Protein AF-A0A7X5VMU4-F1 (afdb_monomer)

Solvent-accessible surface area (backbone atoms only — not comparable to full-atom values): 17619 Å² total; per-residue (Å²): 138,90,87,86,75,92,79,72,96,82,68,90,81,72,73,81,74,75,72,68,73,77,66,72,58,73,61,80,60,60,66,49,96,94,44,36,41,92,83,13,52,65,15,24,54,38,73,43,66,73,79,58,59,37,71,80,43,47,15,27,41,93,68,64,14,9,28,81,77,10,57,75,8,10,40,60,33,86,72,77,62,74,95,71,33,28,13,16,19,53,46,63,79,52,57,46,32,47,51,86,40,71,68,18,56,40,98,83,29,32,45,42,78,76,67,54,82,48,62,69,63,80,76,56,61,46,100,89,47,40,30,71,60,18,35,78,34,50,34,73,46,47,96,46,57,85,52,48,81,75,58,39,54,60,26,57,85,80,46,41,17,40,66,18,69,69,24,68,82,41,80,74,28,73,74,41,70,45,72,48,70,64,83,57,38,46,48,32,56,37,60,81,38,61,52,36,41,39,49,17,31,50,50,39,74,75,43,81,44,82,57,90,63,28,36,39,38,38,46,42,81,30,94,48,48,27,38,81,60,53,36,50,49,41,38,36,16,73,46,94,89,34,39,53,85,58,42,43,70,57,82,63,96,57,38,66,58,58,62,49,71,45,73,67,70,64,57,92,94,57,58,73,40,76,43,44,24,30,29,43,88,28,60,78,68,47,11,52,21,44,59,42,56,49,98,83,70,46,72,52,71,62,55,82,78,132

Secondary structure (DSSP, 8-state):
-----PPPTT-S-----------S--SSS---TT--TTT-TTT----PPP---SSSSEE-GGGT--TTT-TTTS-EE-SS-GGG-EEETSSSSSSEE-TTSTTTTSTT-EES-------TTSSS--TT--TTT-HHHH-SPPSS-S-TTSSS-SSSSS--GGGSGGGTT-TTGGGS--SS-SS--S--TTTT-TTB-S-----EEEEEEEETTEEEEEEE--SS-SBSS-EEEEEEESSTT-SSSS-EEE--S-TTSSEEEE---PPTT---EEEEEEE-S-TGGGGB----B-TTSPBPP-PPP-

Nearest PDB structures (foldseek):
  2v5y-assembly1_A  TM=7.426E-01  e=2.446E-02  Homo sapiens
  7zn4-assembly1_e  TM=7.334E-01  e=2.164E-02  Escherichia phage T5
  7zn4-assembly1_g  TM=7.509E-01  e=1.277E-01  Escherichia phage T5
  8oe0-assembly1_D  TM=7.064E-01  e=3.400E-01  Mus musculus
  3bpn-assembly1_C  TM=5.627E-01  e=4.908E-01  Homo sapiens

Radius of gyration: 28.52 Å; Cα contacts (8 Å, |Δi|>4): 646; chains: 1; bounding box: 92×39×75 Å

Sequence (306 aa):
IDLFKPGLPGDPDTVGAIIPAPNICNGNGICEPQESCSNCPTDCNTQGDPTGFCGDGICEEALLEDCLTCPSDCAGRQNGNMGQRYCCGNGGGENPVSCFDARCTSGGFSCGSTGSVFCCGDGTCDPTEDSCICAADCGPAPPMEFACDDGVDDDCDGELDCADRDCCTDGLCVTGVDNDSDGVADCDCDDSNPGVWDSPGEVTMLTLQKGGVTATLDWASPASPGATSLNYEALRSGDPDDFVSASECLGDADPTDLTNIDPEVPALGTLYQYLIRALNDCPGTAGTGTIGSDSGNVQRPAAACP

Mean predicted aligned error: 17.13 Å

Structure (mmCIF, N/CA/C/O backbone):
data_AF-A0A7X5VMU4-F1
#
_entry.id   AF-A0A7X5VMU4-F1
#
loop_
_atom_site.group_PDB
_atom_site.id
_atom_site.type_symbol
_atom_site.label_atom_id
_atom_site.label_alt_id
_atom_site.label_comp_id
_atom_site.label_asym_id
_atom_site.label_entity_id
_atom_site.label_seq_id
_atom_site.pdbx_PDB_ins_code
_atom_site.Cartn_x
_atom_site.Cartn_y
_atom_site.Cartn_z
_atom_site.occupancy
_atom_site.B_iso_or_equiv
_atom_site.auth_seq_id
_atom_site.auth_comp_id
_atom_site.auth_asym_id
_atom_site.auth_atom_id
_atom_site.pdbx_PDB_model_num
ATOM 1 N N . ILE A 1 1 ? -58.926 23.651 -18.188 1.00 42.38 1 ILE A N 1
ATOM 2 C CA . ILE A 1 1 ? -58.364 23.404 -19.531 1.00 42.38 1 ILE A CA 1
ATOM 3 C C . ILE A 1 1 ? -57.792 22.004 -19.437 1.00 42.38 1 ILE A C 1
ATOM 5 O O . ILE A 1 1 ? -56.918 21.766 -18.619 1.00 42.38 1 ILE A O 1
ATOM 9 N N . ASP A 1 2 ? -58.496 21.064 -20.045 1.00 33.03 2 ASP A N 1
ATOM 10 C CA . ASP A 1 2 ? -58.352 19.629 -19.820 1.00 33.03 2 ASP A CA 1
ATOM 11 C C . ASP A 1 2 ? -57.764 19.074 -21.117 1.00 33.03 2 ASP A C 1
ATOM 13 O O . ASP A 1 2 ? -58.431 19.083 -22.152 1.00 33.03 2 ASP A O 1
ATOM 17 N N . LEU A 1 3 ? -56.474 18.754 -21.109 1.00 37.09 3 LEU A N 1
ATOM 18 C CA . LEU A 1 3 ? -55.736 18.279 -22.275 1.00 37.09 3 LEU A CA 1
ATOM 19 C C . LEU A 1 3 ? -55.021 17.011 -21.849 1.00 37.09 3 LEU A C 1
ATOM 21 O O . LEU A 1 3 ? -53.918 17.117 -21.352 1.00 37.09 3 LEU A O 1
ATOM 25 N N . PHE A 1 4 ? -55.693 15.864 -21.953 1.00 39.59 4 PHE A N 1
ATOM 26 C CA . PHE A 1 4 ? -55.148 14.575 -22.403 1.00 39.59 4 PHE A CA 1
ATOM 27 C C . PHE A 1 4 ? -56.295 13.548 -22.410 1.00 39.59 4 PHE A C 1
ATOM 29 O O . PHE A 1 4 ? -56.624 12.930 -21.401 1.00 39.59 4 PHE A O 1
ATOM 36 N N . LYS A 1 5 ? -56.921 13.359 -23.577 1.00 37.31 5 LYS A N 1
ATOM 37 C CA . LYS A 1 5 ? -57.680 12.142 -23.903 1.00 37.31 5 LYS A CA 1
ATOM 38 C C . LYS A 1 5 ? -56.951 11.431 -25.046 1.00 37.31 5 LYS A C 1
ATOM 40 O O . LYS A 1 5 ? -56.731 12.082 -26.064 1.00 37.31 5 LYS A O 1
ATOM 45 N N . PRO A 1 6 ? -56.608 10.136 -24.932 1.00 44.56 6 PRO A N 1
ATOM 46 C CA . PRO A 1 6 ? -56.103 9.366 -26.064 1.00 44.56 6 PRO A CA 1
ATOM 47 C C . PRO A 1 6 ? -57.217 9.131 -27.092 1.00 44.56 6 PRO A C 1
ATOM 49 O O . PRO A 1 6 ? -58.336 8.753 -26.734 1.00 44.56 6 PRO A O 1
ATOM 52 N N . GLY A 1 7 ? -56.900 9.414 -28.356 1.00 43.38 7 GLY A N 1
ATOM 53 C CA . GLY A 1 7 ? -57.811 9.428 -29.496 1.00 43.38 7 GLY A CA 1
ATOM 54 C C . GLY A 1 7 ? -58.240 8.051 -30.008 1.00 43.38 7 GLY A C 1
ATOM 55 O O . GLY A 1 7 ? -57.565 7.038 -29.837 1.00 43.38 7 GLY A O 1
ATOM 56 N N . LEU A 1 8 ? -59.405 8.060 -30.655 1.00 45.12 8 LEU A N 1
ATOM 57 C CA . LEU A 1 8 ? -59.967 6.980 -31.465 1.00 45.12 8 LEU A CA 1
ATOM 58 C C . LEU A 1 8 ? -59.228 6.868 -32.819 1.00 45.12 8 LEU A C 1
ATOM 60 O O . LEU A 1 8 ? -58.576 7.825 -33.235 1.00 45.12 8 LEU A O 1
ATOM 64 N N . PRO A 1 9 ? -59.357 5.741 -33.546 1.00 38.56 9 PRO A N 1
ATOM 65 C CA . PRO A 1 9 ? -58.659 5.523 -34.814 1.00 38.56 9 PRO A CA 1
ATOM 66 C C . PRO A 1 9 ? -59.106 6.528 -35.889 1.00 38.56 9 PRO A C 1
ATOM 68 O O . PRO A 1 9 ? -60.282 6.545 -36.255 1.00 38.56 9 PRO A O 1
ATOM 71 N N . GLY A 1 10 ? -58.170 7.335 -36.408 1.00 51.72 10 GLY A N 1
ATOM 72 C CA . GLY A 1 10 ? -58.410 8.249 -37.536 1.00 51.72 10 GLY A CA 1
ATOM 73 C C . GLY A 1 10 ? -57.774 9.644 -37.456 1.00 51.72 10 GLY A C 1
ATOM 74 O O . GLY A 1 10 ? -58.071 10.464 -38.320 1.00 51.72 10 GLY A O 1
ATOM 75 N N . ASP A 1 11 ? -56.935 9.934 -36.458 1.00 44.84 11 ASP A N 1
ATOM 76 C CA .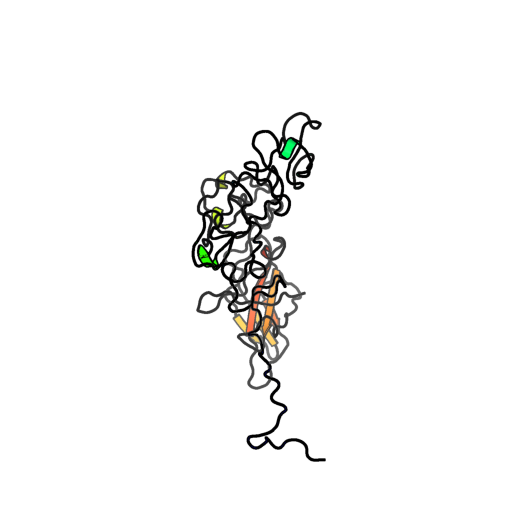 ASP A 1 11 ? -56.248 11.230 -36.335 1.00 44.84 11 ASP A CA 1
ATOM 77 C C . ASP A 1 11 ? -55.009 11.298 -37.265 1.00 44.84 11 ASP A C 1
ATOM 79 O O . ASP A 1 11 ? -54.164 10.401 -37.187 1.00 44.84 11 ASP A O 1
ATOM 83 N N . PRO A 1 12 ? -54.885 12.290 -38.175 1.00 47.91 12 PRO A N 1
ATOM 84 C CA . PRO A 1 12 ? -53.789 12.368 -39.151 1.00 47.91 12 PRO A CA 1
ATOM 85 C C . PRO A 1 12 ? -52.406 12.745 -38.583 1.00 47.91 12 PRO A C 1
ATOM 87 O O . PRO A 1 12 ? -51.451 12.794 -39.356 1.00 47.91 12 PRO A O 1
ATOM 90 N N . ASP A 1 13 ? -52.262 12.948 -37.270 1.00 45.56 13 ASP A N 1
ATOM 91 C CA . ASP A 1 13 ? -50.987 13.289 -36.614 1.00 45.56 13 ASP A CA 1
ATOM 92 C C . ASP A 1 13 ? -50.180 12.067 -36.124 1.00 45.56 13 ASP A C 1
ATOM 94 O O . ASP A 1 13 ? -49.416 12.137 -35.159 1.00 45.56 13 ASP A O 1
ATOM 98 N N . THR A 1 14 ? -50.261 10.924 -36.815 1.00 41.72 14 THR A N 1
ATOM 99 C CA . THR A 1 14 ? -49.218 9.894 -36.683 1.00 41.72 14 THR A CA 1
ATOM 100 C C . THR A 1 14 ? -47.965 10.347 -37.423 1.00 41.72 14 THR A C 1
ATOM 102 O O . THR A 1 14 ? -47.678 9.897 -38.535 1.00 41.72 14 THR A O 1
ATOM 105 N N . VAL A 1 15 ? -47.184 11.226 -36.796 1.00 45.94 15 VAL A N 1
ATOM 106 C CA . VAL A 1 15 ? -45.759 11.306 -37.109 1.00 45.94 15 VAL A CA 1
ATOM 107 C C . VAL A 1 15 ? -45.176 9.981 -36.645 1.00 45.94 15 VAL A C 1
ATOM 109 O O . VAL A 1 15 ? -45.068 9.720 -35.448 1.00 45.94 15 VAL A O 1
ATOM 112 N N . GLY A 1 16 ? -44.862 9.108 -37.602 1.00 44.53 16 GLY A N 1
ATOM 113 C CA . GLY A 1 16 ? -44.038 7.936 -37.361 1.00 44.53 16 GLY A CA 1
ATOM 114 C C . GLY A 1 16 ? -42.670 8.404 -36.889 1.00 44.53 16 GLY A C 1
ATOM 115 O O . GLY A 1 16 ? -41.759 8.575 -37.695 1.00 44.53 16 GLY A O 1
ATOM 116 N N . ALA A 1 17 ? -42.541 8.656 -35.589 1.00 42.34 17 ALA A N 1
ATOM 117 C CA . ALA A 1 17 ? -41.256 8.762 -34.941 1.00 42.34 17 ALA A CA 1
ATOM 118 C C . ALA A 1 17 ? -40.667 7.356 -34.967 1.00 42.34 17 ALA A C 1
ATOM 120 O O . ALA A 1 17 ? -40.949 6.512 -34.117 1.00 42.34 17 ALA A O 1
ATOM 121 N N . ILE A 1 18 ? -39.874 7.098 -36.001 1.00 42.38 18 ILE A N 1
ATOM 122 C CA . ILE A 1 18 ? -38.804 6.121 -35.910 1.00 42.38 18 ILE A CA 1
ATOM 123 C C . ILE A 1 18 ? -37.915 6.694 -34.807 1.00 42.38 18 ILE A C 1
ATOM 125 O O . ILE A 1 18 ? -37.135 7.601 -35.073 1.00 42.38 18 ILE A O 1
ATOM 129 N N . ILE A 1 19 ? -38.123 6.290 -33.550 1.00 44.38 19 ILE A N 1
ATOM 130 C CA . ILE A 1 19 ? -37.082 6.459 -32.539 1.00 44.38 19 ILE A CA 1
ATOM 131 C C . ILE A 1 19 ? -35.980 5.544 -33.066 1.00 44.38 19 ILE A C 1
ATOM 133 O O . ILE A 1 19 ? -36.202 4.328 -33.088 1.00 44.38 19 ILE A O 1
ATOM 137 N N . PRO A 1 20 ? -34.866 6.069 -33.613 1.00 46.25 20 PRO A N 1
ATOM 138 C CA . PRO A 1 20 ? -33.745 5.195 -33.887 1.00 46.25 20 PRO A CA 1
ATOM 139 C C . PRO A 1 20 ? -33.429 4.573 -32.529 1.00 46.25 20 PRO A C 1
ATOM 141 O O . PRO A 1 20 ? -33.391 5.302 -31.533 1.00 46.25 20 PRO A O 1
ATOM 144 N N . ALA A 1 21 ? -33.269 3.248 -32.459 1.00 51.03 21 ALA A N 1
ATOM 145 C CA . ALA A 1 21 ? -32.595 2.678 -31.298 1.00 51.03 21 ALA A CA 1
ATOM 146 C C . ALA A 1 21 ? -31.365 3.565 -31.035 1.00 51.03 21 ALA A C 1
ATOM 148 O O . ALA A 1 21 ? -30.730 3.950 -32.030 1.00 51.03 21 ALA A O 1
ATOM 149 N N . PRO A 1 22 ? -31.122 4.007 -29.782 1.00 62.44 22 PRO A N 1
ATOM 150 C CA . PRO A 1 22 ? -29.998 4.886 -29.496 1.00 62.44 22 PRO A CA 1
ATOM 151 C C . PRO A 1 22 ? -28.790 4.283 -30.197 1.00 62.44 22 PRO A C 1
ATOM 153 O O . PRO A 1 22 ? -28.571 3.075 -30.107 1.00 62.44 22 PRO A O 1
ATOM 156 N N . ASN A 1 23 ? -28.145 5.080 -31.051 1.00 65.06 23 ASN A N 1
ATOM 157 C CA . ASN A 1 23 ? -26.966 4.613 -31.748 1.00 65.06 23 ASN A CA 1
ATOM 158 C C . ASN A 1 23 ? -25.934 4.354 -30.658 1.00 65.06 23 ASN A C 1
ATOM 160 O O . ASN A 1 23 ? -25.349 5.307 -30.159 1.00 65.06 23 ASN A O 1
ATOM 164 N N . ILE A 1 24 ? -25.801 3.086 -30.281 1.00 72.12 24 ILE A N 1
ATOM 165 C CA . ILE A 1 24 ? -24.870 2.608 -29.265 1.00 72.12 24 ILE A CA 1
ATOM 166 C C . ILE A 1 24 ? -23.417 2.774 -29.725 1.00 72.12 24 ILE A C 1
ATOM 168 O O . ILE A 1 24 ? -22.519 2.414 -29.009 1.00 72.12 24 ILE A O 1
ATOM 172 N N . CYS A 1 25 ? -23.149 3.256 -30.942 1.00 79.81 25 CYS A N 1
ATOM 173 C CA . CYS A 1 25 ? -21.803 3.671 -31.322 1.00 79.81 25 CYS A CA 1
ATOM 174 C C . CYS A 1 25 ? -21.840 5.158 -31.712 1.00 79.81 25 CYS A C 1
ATOM 176 O O . CYS A 1 25 ? -21.921 5.514 -32.898 1.00 79.81 25 CYS A O 1
ATOM 178 N N . ASN A 1 26 ? -21.948 6.036 -30.716 1.00 83.88 26 ASN A N 1
ATOM 179 C CA . ASN A 1 26 ? -22.181 7.466 -30.901 1.00 83.88 26 ASN A CA 1
ATOM 180 C C . ASN A 1 26 ? -20.894 8.303 -31.095 1.00 83.88 26 ASN A C 1
ATOM 182 O O . ASN A 1 26 ? -21.001 9.483 -31.447 1.00 83.88 26 ASN A O 1
ATOM 186 N N . GLY A 1 27 ? -19.711 7.705 -30.963 1.00 78.62 27 GLY A N 1
ATOM 187 C CA . GLY A 1 27 ? -18.411 8.357 -31.120 1.00 78.62 27 GLY A CA 1
ATOM 188 C C . GLY A 1 27 ? -18.037 9.320 -29.984 1.00 78.62 27 GLY A C 1
ATOM 189 O O . GLY A 1 27 ? -17.291 10.269 -30.236 1.00 78.62 27 GLY A O 1
ATOM 190 N N . ASN A 1 28 ? -18.598 9.159 -28.783 1.00 76.19 28 ASN A N 1
ATOM 191 C CA . ASN A 1 28 ? -18.297 9.960 -27.596 1.00 76.19 28 ASN A CA 1
ATOM 192 C C . ASN A 1 28 ? -17.056 9.475 -26.824 1.00 76.19 28 ASN A C 1
ATOM 194 O O . ASN A 1 28 ? -16.613 10.204 -25.935 1.00 76.19 28 ASN A O 1
ATOM 198 N N . GLY A 1 29 ? -16.500 8.306 -27.166 1.00 68.44 29 GLY A N 1
ATOM 199 C CA . GLY A 1 29 ? -15.320 7.738 -26.505 1.00 68.44 29 GLY A CA 1
ATOM 200 C C . GLY A 1 29 ? -15.590 7.169 -25.106 1.00 68.44 29 GLY A C 1
ATOM 201 O O . GLY A 1 29 ? -14.676 7.121 -24.288 1.00 68.44 29 GLY A O 1
ATOM 202 N N . ILE A 1 30 ? -16.839 6.813 -24.795 1.00 72.50 30 ILE A N 1
ATOM 203 C CA . ILE A 1 30 ? -17.246 6.156 -23.548 1.00 72.50 30 ILE A CA 1
ATOM 204 C C . ILE A 1 30 ? -17.880 4.820 -23.913 1.00 72.50 30 ILE A C 1
ATOM 206 O O . ILE A 1 30 ? -18.872 4.814 -24.627 1.00 72.50 30 ILE A O 1
ATOM 210 N N . CYS A 1 31 ? -17.378 3.718 -23.354 1.00 71.44 31 CYS A N 1
ATOM 211 C CA . CYS A 1 31 ? -17.956 2.396 -23.587 1.00 71.44 31 CYS A CA 1
ATOM 212 C C . CYS A 1 31 ? -19.199 2.160 -22.705 1.00 71.44 31 CYS A C 1
ATOM 214 O O . CYS A 1 31 ? -19.089 1.903 -21.500 1.00 71.44 31 CYS A O 1
ATOM 216 N N . GLU A 1 32 ? -20.397 2.289 -23.277 1.00 76.81 32 GLU A N 1
ATOM 217 C CA . GLU A 1 32 ? -21.677 2.127 -22.571 1.00 76.81 32 GLU A CA 1
ATOM 218 C C . GLU A 1 32 ? -22.140 0.646 -22.516 1.00 76.81 32 GLU A C 1
ATOM 220 O O . GLU A 1 32 ? -21.655 -0.217 -23.252 1.00 76.81 32 GLU A O 1
ATOM 225 N N . PRO A 1 33 ? -23.110 0.279 -21.654 1.00 66.44 33 PRO A N 1
ATOM 226 C CA . PRO A 1 33 ? -23.634 -1.085 -21.622 1.00 66.44 33 PRO A CA 1
ATOM 227 C C . PRO A 1 33 ? -24.218 -1.515 -22.981 1.00 66.44 33 PRO A C 1
ATOM 229 O O . PRO A 1 33 ? -25.128 -0.863 -23.486 1.00 66.44 33 PRO A O 1
ATOM 232 N N . GLN A 1 34 ? -23.780 -2.677 -23.492 1.00 68.00 34 GLN A N 1
ATOM 233 C CA . GLN A 1 34 ? -24.058 -3.242 -24.837 1.00 68.00 34 GLN A CA 1
ATOM 234 C C . GLN A 1 34 ? -23.139 -2.747 -25.965 1.00 68.00 34 GLN A C 1
ATOM 236 O O . GLN A 1 34 ? -23.262 -3.214 -27.106 1.00 68.00 34 GLN A O 1
ATOM 241 N N . GLU A 1 35 ? -22.193 -1.876 -25.642 1.00 78.81 35 GLU A N 1
ATOM 242 C CA . GLU A 1 35 ? -21.080 -1.514 -26.503 1.00 78.81 35 GLU A CA 1
ATOM 243 C C . GLU A 1 35 ? -19.884 -2.436 -26.219 1.00 78.81 35 GLU A C 1
ATOM 245 O O . GLU A 1 35 ? -19.689 -2.933 -25.111 1.00 78.81 35 GLU A O 1
ATOM 250 N N . SER A 1 36 ? -19.124 -2.733 -27.263 1.00 67.00 36 SER A N 1
ATOM 251 C CA . SER A 1 36 ? -17.882 -3.505 -27.242 1.00 67.00 36 SER A CA 1
ATOM 252 C C . SER A 1 36 ? -16.977 -2.942 -28.332 1.00 67.00 36 SER A C 1
ATOM 254 O O . SER A 1 36 ? -17.468 -2.373 -29.308 1.00 67.00 36 SER A O 1
ATOM 256 N N . CYS A 1 37 ? -15.669 -3.142 -28.259 1.00 70.69 37 CYS A N 1
ATOM 257 C CA . CYS A 1 37 ? -14.778 -2.742 -29.354 1.00 70.69 37 CYS A CA 1
ATOM 258 C C . CYS A 1 37 ? -15.158 -3.391 -30.706 1.00 70.69 37 CYS A C 1
ATOM 260 O O . CYS A 1 37 ? -14.942 -2.809 -31.765 1.00 70.69 37 CYS A O 1
ATOM 262 N N . SER A 1 38 ? -15.770 -4.583 -30.680 1.00 67.69 38 SER A N 1
ATOM 263 C CA . SER A 1 38 ? -16.125 -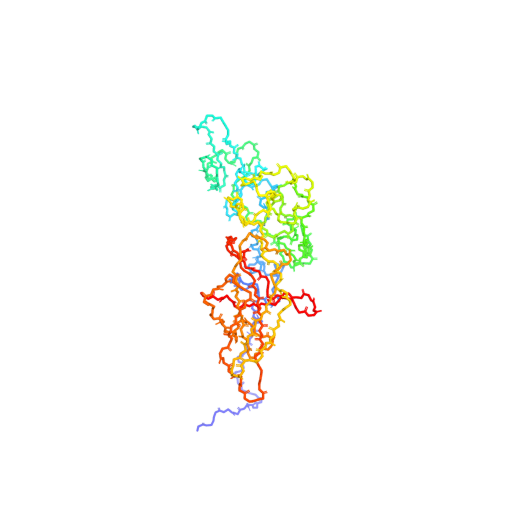5.365 -31.865 1.00 67.69 38 SER A CA 1
ATOM 264 C C . SER A 1 38 ? -17.326 -4.783 -32.613 1.00 67.69 38 SER A C 1
ATOM 266 O O . SER A 1 38 ? -17.417 -4.908 -33.837 1.00 67.69 38 SER A O 1
ATOM 268 N N . ASN A 1 39 ? -18.266 -4.150 -31.902 1.00 73.56 39 ASN A N 1
ATOM 269 C CA . ASN A 1 39 ? -19.442 -3.517 -32.507 1.00 73.56 39 ASN A CA 1
ATOM 270 C C . ASN A 1 39 ? -19.360 -1.979 -32.536 1.00 73.56 39 ASN A C 1
ATOM 272 O O . ASN A 1 39 ? -19.931 -1.391 -33.453 1.00 73.56 39 ASN A O 1
ATOM 276 N N . CYS A 1 40 ? -18.618 -1.355 -31.616 1.00 76.50 40 CYS A N 1
ATOM 277 C CA . CYS A 1 40 ? -18.487 0.091 -31.420 1.00 76.50 40 CYS A CA 1
ATOM 278 C C . CYS A 1 40 ? -17.028 0.526 -31.138 1.00 76.50 40 CYS A C 1
ATOM 280 O O . CYS A 1 40 ? -16.745 1.136 -30.107 1.00 76.50 40 CYS A O 1
ATOM 282 N N . PRO A 1 41 ? -16.078 0.297 -32.068 1.00 72.88 41 PRO A N 1
ATOM 283 C CA . PRO A 1 41 ? -14.648 0.587 -31.861 1.00 72.88 41 PRO A CA 1
ATOM 284 C C . PRO A 1 41 ? -14.312 2.077 -31.705 1.00 72.88 41 PRO A C 1
ATOM 286 O O . PRO A 1 41 ? -13.189 2.422 -31.363 1.00 72.88 41 PRO A O 1
ATOM 289 N N . THR A 1 42 ? -15.247 2.977 -32.022 1.00 75.44 42 THR A N 1
ATOM 290 C CA . THR A 1 42 ? -15.063 4.427 -31.828 1.00 75.44 42 THR A CA 1
ATOM 291 C C . THR A 1 42 ? -15.333 4.857 -30.383 1.00 75.44 42 THR A C 1
ATOM 293 O O . THR A 1 42 ? -14.810 5.885 -29.969 1.00 75.44 42 THR A O 1
ATOM 296 N N . ASP A 1 43 ? -16.115 4.074 -29.636 1.00 71.19 43 ASP A N 1
ATOM 297 C CA . ASP A 1 43 ? -16.528 4.375 -28.256 1.00 71.19 43 ASP A CA 1
ATOM 298 C C . ASP A 1 43 ? -15.852 3.471 -27.231 1.00 71.19 43 ASP A C 1
ATOM 300 O O . ASP A 1 43 ? -15.485 3.916 -26.148 1.00 71.19 43 ASP A O 1
ATOM 304 N N . CYS A 1 44 ? -15.629 2.214 -27.614 1.00 71.69 44 CYS A N 1
ATOM 305 C CA . CYS A 1 44 ? -15.013 1.178 -26.796 1.00 71.69 44 CYS A CA 1
ATOM 306 C C . CYS A 1 44 ? -13.588 0.843 -27.236 1.00 71.69 44 CYS A C 1
ATOM 308 O O . CYS A 1 44 ? -13.169 -0.308 -27.111 1.00 71.69 44 CYS A O 1
ATOM 310 N N . ASN A 1 45 ? -12.834 1.800 -27.787 1.00 68.50 45 ASN A N 1
ATOM 311 C CA . ASN A 1 45 ? -11.393 1.604 -27.807 1.00 68.50 45 ASN A CA 1
ATOM 312 C C . ASN A 1 45 ? -10.901 1.734 -26.363 1.00 68.50 45 ASN A C 1
ATOM 314 O O . ASN A 1 45 ? -10.807 2.826 -25.810 1.00 68.50 45 ASN A O 1
ATOM 318 N N . THR A 1 46 ? -10.564 0.617 -25.730 1.00 54.94 46 THR A N 1
ATOM 319 C CA . THR A 1 46 ? -9.610 0.691 -24.634 1.00 54.94 46 THR A CA 1
ATOM 320 C C . THR A 1 46 ? -8.297 1.131 -25.265 1.00 54.94 46 THR A C 1
ATOM 322 O O . THR A 1 46 ? -7.558 0.343 -25.837 1.00 54.94 46 THR A O 1
ATOM 325 N N . GLN A 1 47 ? -8.023 2.433 -25.222 1.00 48.09 47 GLN A N 1
ATOM 326 C CA . GLN A 1 47 ? -6.650 2.879 -25.044 1.00 48.09 47 GLN A CA 1
ATOM 327 C C . GLN A 1 47 ? -6.290 2.416 -23.628 1.00 48.09 47 GLN A C 1
ATOM 329 O O . GLN A 1 47 ? -6.406 3.184 -22.679 1.00 48.09 47 GLN A O 1
ATOM 334 N N . GLY A 1 48 ? -6.017 1.125 -23.455 1.00 47.47 48 GLY A N 1
ATOM 335 C CA . GLY A 1 48 ? -5.075 0.783 -22.415 1.00 47.47 48 GLY A CA 1
ATOM 336 C C . GLY A 1 48 ? -3.747 1.266 -22.971 1.00 47.47 48 GLY A C 1
ATOM 337 O O . GLY A 1 48 ? -3.401 0.940 -24.108 1.00 47.47 48 GLY A O 1
ATOM 338 N N . ASP A 1 49 ? -3.067 2.139 -22.242 1.00 44.34 49 ASP A N 1
ATOM 339 C CA . ASP A 1 49 ? -1.625 2.138 -22.408 1.00 44.34 49 ASP A CA 1
ATOM 340 C C . ASP A 1 49 ? -1.181 0.727 -21.990 1.00 44.34 49 ASP A C 1
ATOM 342 O O . ASP A 1 49 ? -1.672 0.238 -20.963 1.00 44.34 49 ASP A O 1
ATOM 346 N N . PRO A 1 50 ? -0.384 0.017 -22.803 1.00 48.16 50 PRO A N 1
ATOM 347 C CA . PRO A 1 50 ? 0.195 -1.229 -22.336 1.00 48.16 50 PRO A CA 1
ATOM 348 C C . PRO A 1 50 ? 0.923 -0.920 -21.025 1.00 48.16 50 PRO A C 1
ATOM 350 O O . PRO A 1 50 ? 1.735 -0.018 -20.981 1.00 48.16 50 PRO A O 1
ATOM 353 N N . THR A 1 51 ? 0.634 -1.609 -19.929 1.00 49.72 51 THR A N 1
ATOM 354 C CA . THR A 1 51 ? 1.480 -1.571 -18.725 1.00 49.72 51 THR A CA 1
ATOM 355 C C . THR A 1 51 ? 2.670 -2.507 -18.924 1.00 49.72 51 THR A C 1
ATOM 357 O O . THR A 1 51 ? 3.005 -3.296 -18.051 1.00 49.72 51 THR A O 1
ATOM 360 N N . GLY A 1 52 ? 3.257 -2.488 -20.119 1.00 53.22 52 GLY A N 1
ATOM 361 C CA . GLY A 1 52 ? 4.426 -3.278 -20.456 1.00 53.22 52 GLY A CA 1
ATOM 362 C C . GLY A 1 52 ? 5.650 -2.434 -20.196 1.00 53.22 52 GLY A C 1
ATOM 363 O O . GLY A 1 52 ? 6.300 -2.057 -21.151 1.00 53.22 52 GLY A O 1
ATOM 364 N N . PHE A 1 53 ? 5.925 -2.107 -18.932 1.00 64.62 53 PHE A N 1
ATOM 365 C CA . PHE A 1 53 ? 6.958 -1.121 -18.632 1.00 64.62 53 PHE A CA 1
ATOM 366 C C . PHE A 1 53 ? 8.328 -1.548 -19.188 1.00 64.62 53 PHE A C 1
ATOM 368 O O . PHE A 1 53 ? 9.091 -0.695 -19.604 1.00 64.62 53 PHE A O 1
ATOM 375 N N . CYS A 1 54 ? 8.663 -2.840 -19.290 1.00 65.94 54 CYS A N 1
ATOM 376 C CA . CYS A 1 54 ? 9.905 -3.243 -19.948 1.00 65.94 54 CYS A CA 1
ATOM 377 C C . CYS A 1 54 ? 9.793 -4.605 -20.685 1.00 65.94 54 CYS A C 1
ATOM 379 O O . CYS A 1 54 ? 9.071 -5.506 -20.272 1.00 65.94 54 CYS A O 1
ATOM 381 N N . GLY A 1 55 ? 10.580 -4.813 -21.747 1.00 67.00 55 GLY A N 1
ATOM 382 C CA . GLY A 1 55 ? 10.656 -6.028 -22.567 1.00 67.00 55 GLY A CA 1
ATOM 383 C C . GLY A 1 55 ? 9.879 -6.032 -23.897 1.00 67.00 55 GLY A C 1
ATOM 384 O O . GLY A 1 55 ? 10.008 -7.007 -24.651 1.00 67.00 55 GLY A O 1
ATOM 385 N N . ASP A 1 56 ? 9.116 -4.991 -24.235 1.00 67.75 56 ASP A N 1
ATOM 386 C CA . ASP A 1 56 ? 8.273 -4.949 -25.444 1.00 67.75 56 ASP A CA 1
ATOM 387 C C . ASP A 1 56 ? 9.016 -4.391 -26.688 1.00 67.75 56 ASP A C 1
ATOM 389 O O . ASP A 1 56 ? 8.587 -4.551 -27.842 1.00 67.75 56 ASP A O 1
ATOM 393 N N . GLY A 1 57 ? 10.206 -3.822 -26.469 1.00 75.75 57 GLY A N 1
ATOM 394 C CA . GLY A 1 57 ? 11.079 -3.232 -27.480 1.00 75.75 57 GLY A CA 1
ATOM 395 C C . GLY A 1 57 ? 10.806 -1.757 -27.803 1.00 75.75 57 GLY A C 1
ATOM 396 O O . GLY A 1 57 ? 11.352 -1.247 -28.802 1.00 75.75 57 GLY A O 1
ATOM 397 N N . ILE A 1 58 ? 9.989 -1.067 -27.011 1.00 82.50 58 ILE A N 1
ATOM 398 C CA . ILE A 1 58 ? 9.572 0.325 -27.177 1.00 82.50 58 ILE A CA 1
ATOM 399 C C . ILE A 1 58 ? 9.757 1.052 -25.846 1.00 82.50 58 ILE A C 1
ATOM 401 O O . ILE A 1 58 ? 9.245 0.633 -24.843 1.00 82.50 58 ILE A O 1
ATOM 405 N N . CYS A 1 59 ? 10.496 2.161 -25.847 1.00 85.38 59 CYS A N 1
ATOM 406 C CA . CYS A 1 59 ? 10.704 2.991 -24.662 1.00 85.38 59 CYS A CA 1
ATOM 407 C C . CYS A 1 59 ? 9.571 4.018 -24.495 1.00 85.38 59 CYS A C 1
ATOM 409 O O . CYS A 1 59 ? 9.517 5.013 -25.240 1.00 85.38 59 CYS A O 1
ATOM 411 N N . GLU A 1 60 ? 8.681 3.811 -23.536 1.00 83.25 60 GLU A N 1
ATOM 412 C CA . GLU A 1 60 ? 7.412 4.520 -23.376 1.00 83.25 60 GLU A CA 1
ATOM 413 C C . GLU A 1 60 ? 7.450 5.549 -22.232 1.00 83.25 60 GLU A C 1
ATOM 415 O O . GLU A 1 60 ? 7.031 5.325 -21.103 1.00 83.25 60 GLU A O 1
ATOM 420 N N . GLU A 1 61 ? 7.882 6.779 -22.539 1.00 76.62 61 GLU A N 1
ATOM 421 C CA . GLU A 1 61 ? 8.034 7.844 -21.517 1.00 76.62 61 GLU A CA 1
ATOM 422 C C . GLU A 1 61 ? 6.738 8.205 -20.775 1.00 76.62 61 GLU A C 1
ATOM 424 O O . GLU A 1 61 ? 6.774 8.763 -19.679 1.00 76.62 61 GLU A O 1
ATOM 429 N N . ALA A 1 62 ? 5.583 7.973 -21.411 1.00 69.44 62 ALA A N 1
ATOM 430 C CA . ALA A 1 62 ? 4.270 8.229 -20.815 1.00 69.44 62 ALA A CA 1
ATOM 431 C C . ALA A 1 62 ? 3.964 7.266 -19.658 1.00 69.44 62 ALA A C 1
ATOM 433 O O . ALA A 1 62 ? 3.115 7.574 -18.822 1.00 69.44 62 ALA A O 1
ATOM 434 N N . LEU A 1 63 ? 4.702 6.160 -19.613 1.00 69.44 63 LEU A N 1
ATOM 435 C CA . LEU A 1 63 ? 4.624 5.085 -18.645 1.00 69.44 63 LEU A CA 1
ATOM 436 C C . LEU A 1 63 ? 5.855 5.067 -17.736 1.00 69.44 63 LEU A C 1
ATOM 438 O O . LEU A 1 63 ? 6.080 4.119 -17.017 1.00 69.44 63 LEU A O 1
ATOM 442 N N . LEU A 1 64 ? 6.646 6.142 -17.686 1.00 73.25 64 LEU A N 1
ATOM 443 C CA . LEU A 1 64 ? 7.818 6.222 -16.800 1.00 73.25 64 LEU A CA 1
ATOM 444 C C . LEU A 1 64 ? 8.897 5.159 -17.076 1.00 73.25 64 LEU A C 1
ATOM 446 O O . LEU A 1 64 ? 9.764 4.931 -16.231 1.00 73.25 64 LEU A O 1
ATOM 450 N N . GLU A 1 65 ? 8.919 4.584 -18.275 1.00 84.38 65 GLU A N 1
ATOM 451 C CA . GLU A 1 65 ? 10.056 3.787 -18.707 1.00 84.38 65 GLU A CA 1
ATOM 452 C C . GLU A 1 65 ? 11.263 4.681 -18.935 1.00 84.38 65 GLU A C 1
ATOM 454 O O . GLU A 1 65 ? 11.183 5.711 -19.615 1.00 84.38 65 GLU A O 1
ATOM 459 N N . ASP A 1 66 ? 12.410 4.278 -18.402 1.00 86.56 66 ASP A N 1
ATOM 460 C CA . ASP A 1 66 ? 13.673 4.908 -18.717 1.00 86.56 66 ASP A CA 1
ATOM 461 C C . ASP A 1 66 ? 14.818 3.898 -18.779 1.00 86.56 66 ASP A C 1
ATOM 463 O O . ASP A 1 66 ? 14.672 2.707 -18.549 1.00 86.56 66 ASP A O 1
ATOM 467 N N . CYS A 1 67 ? 16.007 4.352 -19.157 1.00 88.75 67 CYS A N 1
ATOM 468 C CA . CYS A 1 67 ? 17.150 3.459 -19.333 1.00 88.75 67 CYS A CA 1
ATOM 469 C C . CYS A 1 67 ? 17.696 2.804 -18.046 1.00 88.75 67 CYS A C 1
ATOM 471 O O . CYS A 1 67 ? 18.665 2.041 -18.135 1.00 88.75 67 CYS A O 1
ATOM 473 N N . LEU A 1 68 ? 17.203 3.194 -16.870 1.00 85.50 68 LEU A N 1
ATOM 474 C CA . LEU A 1 68 ? 17.517 2.578 -15.585 1.00 85.50 68 LEU A CA 1
ATOM 475 C C . LEU A 1 68 ? 16.461 1.554 -15.203 1.00 85.50 68 LEU A C 1
ATOM 477 O O . LEU A 1 68 ? 16.846 0.462 -14.800 1.00 85.50 68 LEU A O 1
ATOM 481 N N . THR A 1 69 ? 15.187 1.917 -15.336 1.00 78.00 69 THR A N 1
ATOM 482 C CA . THR A 1 69 ? 14.061 1.040 -15.003 1.00 78.00 69 THR A CA 1
ATOM 483 C C . THR A 1 69 ? 13.855 -0.021 -16.079 1.00 78.00 69 THR A C 1
ATOM 485 O O . THR A 1 69 ? 13.683 -1.185 -15.756 1.00 78.00 69 THR A O 1
ATOM 488 N N . CYS A 1 70 ? 14.026 0.343 -17.353 1.00 80.94 70 CYS A N 1
ATOM 489 C CA . CYS A 1 70 ? 13.724 -0.491 -18.518 1.00 80.94 70 CYS A CA 1
ATOM 490 C C . CYS A 1 70 ? 14.849 -0.504 -19.562 1.00 80.94 70 CYS A C 1
ATOM 492 O O . CYS A 1 70 ? 14.675 -0.092 -20.711 1.00 80.94 70 CYS A O 1
ATOM 494 N N . PRO A 1 71 ? 16.055 -0.987 -19.212 1.00 85.50 71 PRO A N 1
ATOM 495 C CA . PRO A 1 71 ? 17.207 -0.998 -20.117 1.00 85.50 71 PRO A CA 1
ATOM 496 C C . PRO A 1 71 ? 17.055 -1.943 -21.325 1.00 85.50 71 PRO A C 1
ATOM 498 O O . PRO A 1 71 ? 17.851 -1.854 -22.268 1.00 85.50 71 PRO A O 1
ATOM 501 N N . SER A 1 72 ? 16.081 -2.859 -21.292 1.00 83.88 72 SER A N 1
ATOM 502 C CA . SER A 1 72 ? 15.665 -3.707 -22.418 1.00 83.88 72 SER A CA 1
ATOM 503 C C . SER A 1 72 ? 15.070 -2.893 -23.570 1.00 83.88 72 SER A C 1
ATOM 505 O O . SER A 1 72 ? 15.352 -3.210 -24.729 1.00 83.88 72 SER A O 1
ATOM 507 N N . ASP A 1 73 ? 14.368 -1.805 -23.254 1.00 84.81 73 ASP A N 1
ATOM 508 C CA . ASP A 1 73 ? 13.565 -1.036 -24.212 1.00 84.81 73 ASP A CA 1
ATOM 509 C C . ASP A 1 73 ? 14.062 0.400 -24.369 1.00 84.81 73 ASP A C 1
ATOM 511 O O . ASP A 1 73 ? 14.108 0.959 -25.472 1.00 84.81 73 ASP A O 1
ATOM 515 N N . CYS A 1 74 ? 14.556 0.981 -23.281 1.00 89.44 74 CYS A N 1
ATOM 516 C CA . CYS A 1 74 ? 15.091 2.324 -23.231 1.00 89.44 74 CYS A CA 1
ATOM 517 C C . CYS A 1 74 ? 16.611 2.342 -23.385 1.00 89.44 74 CYS A C 1
ATOM 519 O O . CYS A 1 74 ? 17.397 1.964 -22.514 1.00 89.44 74 CYS A O 1
ATOM 521 N N . ALA A 1 75 ? 17.061 2.904 -24.508 1.00 92.69 75 ALA A N 1
ATOM 522 C CA . ALA A 1 75 ? 18.480 3.113 -24.748 1.00 92.69 75 ALA A CA 1
ATOM 523 C C . ALA A 1 75 ? 19.107 4.032 -23.679 1.00 92.69 75 ALA A C 1
ATOM 525 O O . ALA A 1 75 ? 18.622 5.125 -23.384 1.00 92.69 75 ALA A O 1
ATOM 526 N N . GLY A 1 76 ? 20.276 3.655 -23.161 1.00 92.00 76 GLY A N 1
ATOM 527 C CA . GLY A 1 76 ? 20.992 4.510 -22.222 1.00 92.00 76 GLY A CA 1
ATOM 528 C C . GLY A 1 76 ? 22.472 4.223 -22.093 1.00 92.00 76 GLY A C 1
ATOM 529 O O . GLY A 1 76 ? 23.004 3.185 -22.491 1.00 92.00 76 GLY A O 1
ATOM 530 N N . ARG A 1 77 ? 23.179 5.198 -21.525 1.00 92.62 77 ARG A N 1
ATOM 531 C CA . ARG A 1 77 ? 24.581 5.068 -21.143 1.00 92.62 77 ARG A CA 1
ATOM 532 C C . ARG A 1 77 ? 24.847 5.855 -19.871 1.00 92.62 77 ARG A C 1
ATOM 534 O O . ARG A 1 77 ? 25.173 7.034 -19.927 1.00 92.62 77 ARG A O 1
ATOM 541 N N . GLN A 1 78 ? 24.824 5.168 -18.739 1.00 91.56 78 GLN A N 1
ATOM 542 C CA . GLN A 1 78 ? 25.007 5.790 -17.422 1.00 91.56 78 GLN A CA 1
ATOM 543 C C . GLN A 1 78 ? 26.475 5.829 -16.960 1.00 91.56 78 GLN A C 1
ATOM 545 O O . GLN A 1 78 ? 26.844 6.543 -16.031 1.00 91.56 78 GLN A O 1
ATOM 550 N N . ASN A 1 79 ? 27.364 5.141 -17.687 1.00 87.75 79 ASN A N 1
ATOM 551 C CA . ASN A 1 79 ? 28.776 4.986 -17.339 1.00 87.75 79 ASN A CA 1
ATOM 552 C C . ASN A 1 79 ? 29.745 5.604 -18.363 1.00 87.75 79 ASN A C 1
ATOM 554 O O . ASN A 1 79 ? 29.505 5.643 -19.573 1.00 87.75 79 ASN A O 1
ATOM 558 N N . GLY A 1 80 ? 30.913 6.039 -17.875 1.00 85.94 80 GLY A N 1
ATOM 559 C CA . GLY A 1 80 ? 31.975 6.649 -18.685 1.00 85.94 80 GLY A CA 1
ATOM 560 C C . GLY A 1 80 ? 31.945 8.181 -18.684 1.00 85.94 80 GLY A C 1
ATOM 561 O O . GLY A 1 80 ? 31.558 8.798 -17.691 1.00 85.94 80 GLY A O 1
ATOM 562 N N . ASN A 1 81 ? 32.410 8.803 -19.775 1.00 88.38 81 ASN A N 1
ATOM 563 C CA . ASN A 1 81 ? 32.517 10.263 -19.893 1.00 88.38 81 ASN A CA 1
ATOM 564 C C . ASN A 1 81 ? 31.143 10.932 -19.722 1.00 88.38 81 ASN A C 1
ATOM 566 O O . ASN A 1 81 ? 30.237 10.649 -20.501 1.00 88.38 81 ASN A O 1
ATOM 570 N N . MET A 1 82 ? 31.022 11.846 -18.752 1.00 84.06 82 MET A N 1
ATOM 571 C CA . MET A 1 82 ? 29.771 12.540 -18.412 1.00 84.06 82 MET A CA 1
ATOM 572 C C . MET A 1 82 ? 29.113 13.207 -19.627 1.00 84.06 82 MET A C 1
ATOM 574 O O . MET A 1 82 ? 27.904 13.125 -19.786 1.00 84.06 82 MET A O 1
ATOM 578 N N . GLY A 1 83 ? 29.901 13.784 -20.543 1.00 86.75 83 GLY A N 1
ATOM 579 C CA . GLY A 1 83 ? 29.367 14.439 -21.747 1.00 86.75 83 GLY A CA 1
ATOM 580 C C . GLY A 1 83 ? 28.814 13.486 -22.816 1.00 86.75 83 GLY A C 1
ATOM 581 O O . GLY A 1 83 ? 28.369 13.947 -23.861 1.00 86.75 83 GLY A O 1
ATOM 582 N N . GLN A 1 84 ? 28.897 12.170 -22.603 1.00 87.56 84 GLN A N 1
ATOM 583 C CA . GLN A 1 84 ? 28.357 11.138 -23.497 1.00 87.56 84 GLN A CA 1
ATOM 584 C C . GLN A 1 84 ? 27.264 10.294 -22.836 1.00 87.56 84 GLN A C 1
ATOM 586 O O . GLN A 1 84 ? 26.778 9.355 -23.470 1.00 87.56 84 GLN A O 1
ATOM 591 N N . ARG A 1 85 ? 26.923 10.584 -21.575 1.00 92.75 85 ARG A N 1
ATOM 592 C CA . ARG A 1 85 ? 25.859 9.882 -20.859 1.00 92.75 85 ARG A CA 1
ATOM 593 C C . ARG A 1 85 ? 24.495 10.370 -21.316 1.00 92.75 85 ARG A C 1
ATOM 595 O O . ARG A 1 85 ? 24.375 11.529 -21.719 1.00 92.75 85 ARG A O 1
ATOM 602 N N . TYR A 1 86 ? 23.522 9.474 -21.300 1.00 93.00 86 TYR A N 1
ATOM 603 C CA . TYR A 1 86 ? 22.124 9.784 -21.573 1.00 93.00 86 TYR A CA 1
ATOM 604 C C . TYR A 1 86 ? 21.217 8.666 -21.079 1.00 93.00 86 TYR A C 1
ATOM 606 O O . TYR A 1 86 ? 21.653 7.513 -21.018 1.00 93.00 86 TYR A O 1
ATOM 614 N N . CYS A 1 87 ? 19.972 9.019 -20.788 1.00 93.31 87 CYS A N 1
ATOM 615 C CA . CYS A 1 87 ? 18.908 8.080 -20.465 1.00 93.31 87 CYS A CA 1
ATOM 616 C C . CYS A 1 87 ? 17.673 8.420 -21.288 1.00 93.31 87 CYS A C 1
ATOM 618 O O . CYS A 1 87 ? 17.155 9.522 -21.144 1.00 93.31 87 CYS A O 1
ATOM 620 N N . CYS A 1 88 ? 17.268 7.543 -22.201 1.00 92.50 88 CYS A N 1
ATOM 621 C CA . CYS A 1 88 ? 15.999 7.690 -22.913 1.00 92.50 88 CYS A CA 1
ATOM 622 C C . CYS A 1 88 ? 14.827 7.414 -21.972 1.00 92.50 88 CYS A C 1
ATOM 624 O O . CYS A 1 88 ? 15.031 6.673 -21.016 1.00 92.50 88 CYS A O 1
ATOM 626 N N . GLY A 1 89 ? 13.667 8.029 -22.228 1.00 86.50 89 GLY A N 1
ATOM 627 C CA . GLY A 1 89 ? 12.484 7.907 -21.371 1.00 86.50 89 GLY A CA 1
ATOM 628 C C . GLY A 1 89 ? 12.158 9.149 -20.538 1.00 86.50 89 GLY A C 1
ATOM 629 O O . GLY A 1 89 ? 11.153 9.190 -19.842 1.00 86.50 89 GLY A O 1
ATOM 630 N N . ASN A 1 90 ? 12.995 10.199 -20.593 1.00 80.69 90 ASN A N 1
ATOM 631 C CA . ASN A 1 90 ? 12.856 11.425 -19.783 1.00 80.69 90 ASN A CA 1
ATOM 632 C C . ASN A 1 90 ? 12.816 11.229 -18.245 1.00 80.69 90 ASN A C 1
ATOM 634 O O . ASN A 1 90 ? 12.609 12.217 -17.536 1.00 80.69 90 ASN A O 1
ATOM 638 N N . GLY A 1 91 ? 13.034 10.012 -17.739 1.00 76.19 91 GLY A N 1
ATOM 639 C CA . GLY A 1 91 ? 13.005 9.663 -16.318 1.00 76.19 91 GLY A CA 1
ATOM 640 C C . GLY A 1 91 ? 14.311 9.945 -15.563 1.00 76.19 91 GLY A C 1
ATOM 641 O O . GLY A 1 91 ? 14.881 11.038 -15.637 1.00 76.19 91 GLY A O 1
ATOM 642 N N . GLY A 1 92 ? 14.762 8.972 -14.779 1.00 76.06 92 GLY A N 1
ATOM 643 C CA . GLY A 1 92 ? 15.922 9.043 -13.899 1.00 76.06 92 GLY A CA 1
ATOM 644 C C . GLY A 1 92 ? 17.290 9.068 -14.599 1.00 76.06 92 GLY A C 1
ATOM 645 O O . GLY A 1 92 ? 17.445 9.233 -15.812 1.00 76.06 92 GLY A O 1
ATOM 646 N N . GLY A 1 93 ? 18.338 8.925 -13.785 1.00 83.69 93 GLY A N 1
ATOM 647 C CA . GLY A 1 93 ? 19.724 8.811 -14.243 1.00 83.69 93 GLY A CA 1
ATOM 648 C C . GLY A 1 93 ? 20.411 10.114 -14.661 1.00 83.69 93 GLY A C 1
ATOM 649 O O . GLY A 1 93 ? 19.943 11.233 -14.459 1.00 83.69 93 GLY A O 1
ATOM 650 N N . GLU A 1 94 ? 21.611 9.964 -15.217 1.00 88.31 94 GLU A N 1
ATOM 651 C CA . GLU A 1 94 ? 22.478 11.058 -15.647 1.00 88.31 94 GLU A CA 1
ATOM 652 C C . GLU A 1 94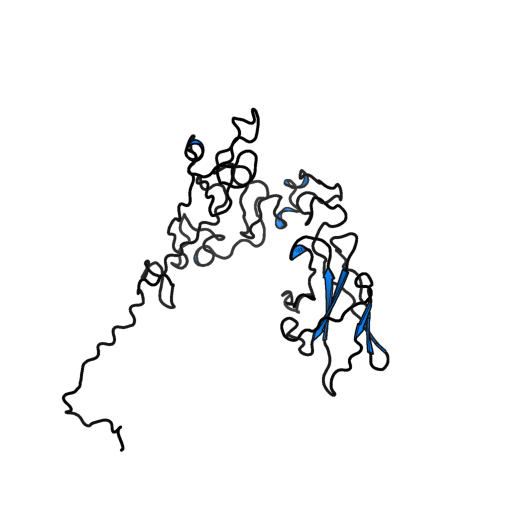 ? 22.153 11.490 -17.084 1.00 88.31 94 GLU A C 1
ATOM 654 O O . GLU A 1 94 ? 22.296 10.715 -18.037 1.00 88.31 94 GLU A O 1
ATOM 659 N N . ASN A 1 95 ? 21.814 12.774 -17.240 1.00 89.62 95 ASN A N 1
ATOM 660 C CA . ASN A 1 95 ? 21.366 13.404 -18.489 1.00 89.62 95 ASN A CA 1
ATOM 661 C C . ASN A 1 95 ? 20.138 12.707 -19.117 1.00 89.62 95 ASN A C 1
ATOM 663 O O . ASN A 1 95 ? 20.255 12.168 -20.226 1.00 89.62 95 ASN A O 1
ATOM 667 N N . PRO A 1 96 ? 18.971 12.729 -18.451 1.00 91.44 96 PRO A N 1
ATOM 668 C CA . PRO A 1 96 ? 17.745 12.210 -19.038 1.00 91.44 96 PRO A CA 1
ATOM 669 C C . PRO A 1 96 ? 17.380 12.989 -20.302 1.00 91.44 96 PRO A C 1
ATOM 671 O O . PRO A 1 96 ? 17.587 14.206 -20.404 1.00 91.44 96 PRO A O 1
ATOM 674 N N . VAL A 1 97 ? 16.894 12.262 -21.300 1.00 91.44 97 VAL A N 1
ATOM 675 C CA . VAL A 1 97 ? 16.492 12.781 -22.600 1.00 91.44 97 VAL A CA 1
ATOM 676 C C . VAL A 1 97 ? 15.181 12.152 -23.039 1.00 91.44 97 VAL A C 1
ATOM 678 O O . VAL A 1 97 ? 14.920 10.979 -22.796 1.00 91.44 97 VAL A O 1
ATOM 681 N N . SER A 1 98 ? 14.394 12.956 -23.744 1.00 87.81 98 SER A N 1
ATOM 682 C CA . SER A 1 98 ? 13.131 12.525 -24.329 1.00 87.81 98 SER A CA 1
ATOM 683 C C . SER A 1 98 ? 13.335 11.618 -25.546 1.00 87.81 98 SER A C 1
ATOM 685 O O . SER A 1 98 ? 14.373 11.725 -26.203 1.00 87.81 98 SER A O 1
ATOM 687 N N . CYS A 1 99 ? 12.284 10.947 -26.008 1.00 86.62 99 CYS A N 1
ATOM 688 C CA . CYS A 1 99 ? 12.231 10.164 -27.240 1.00 86.62 99 CYS A CA 1
ATOM 689 C C . CYS A 1 99 ? 12.463 11.009 -28.495 1.00 86.62 99 CYS A C 1
ATOM 691 O O . CYS A 1 99 ? 12.730 10.475 -29.571 1.00 86.62 99 CYS A O 1
ATOM 693 N N . PHE A 1 100 ? 12.414 12.341 -28.383 1.00 86.44 100 PHE A N 1
ATOM 694 C CA . PHE A 1 100 ? 12.848 13.233 -29.457 1.00 86.44 100 PHE A CA 1
ATOM 695 C C . PHE A 1 100 ? 14.368 13.207 -29.688 1.00 86.44 100 PHE A C 1
ATOM 697 O O . PHE A 1 100 ? 14.839 13.697 -30.719 1.00 86.44 100 PHE A O 1
ATOM 704 N N . ASP A 1 101 ? 15.151 12.659 -28.758 1.00 91.00 101 ASP A N 1
ATOM 705 C CA . ASP A 1 101 ? 16.573 12.425 -28.955 1.00 91.00 101 ASP A CA 1
ATOM 706 C C . ASP A 1 101 ? 16.781 11.232 -29.894 1.00 91.00 101 ASP A C 1
ATOM 708 O O . ASP A 1 101 ? 16.353 10.109 -29.640 1.00 91.00 101 ASP A O 1
ATOM 712 N N . ALA A 1 102 ? 17.487 11.470 -31.000 1.00 92.06 102 ALA A N 1
ATOM 713 C CA . ALA A 1 102 ? 17.711 10.460 -32.032 1.00 92.06 102 ALA A CA 1
ATOM 714 C C . ALA A 1 102 ? 18.468 9.217 -31.530 1.00 92.06 102 ALA A C 1
ATOM 716 O O . ALA A 1 102 ? 18.475 8.193 -32.211 1.00 92.06 102 ALA A O 1
ATOM 717 N N . ARG A 1 103 ? 19.131 9.289 -30.369 1.00 92.56 103 ARG A N 1
ATOM 718 C CA . ARG A 1 103 ? 19.791 8.131 -29.757 1.00 92.56 103 ARG A CA 1
ATOM 719 C C . ARG A 1 103 ? 18.782 7.103 -29.246 1.00 92.56 103 ARG A C 1
ATOM 721 O O . ARG A 1 103 ? 19.098 5.919 -29.291 1.00 92.56 103 ARG A O 1
ATOM 728 N N . CYS A 1 104 ? 17.584 7.540 -28.864 1.00 91.00 104 CYS A N 1
ATOM 729 C CA . CYS A 1 104 ? 16.525 6.697 -28.310 1.00 91.00 104 CYS A CA 1
ATOM 730 C C . CYS A 1 104 ? 15.807 5.835 -29.349 1.00 91.00 104 CYS A C 1
ATOM 732 O O . CYS A 1 104 ? 15.158 4.865 -29.001 1.00 91.00 104 CYS A O 1
ATOM 734 N N . THR A 1 105 ? 15.964 6.150 -30.635 1.00 89.19 105 THR A N 1
ATOM 735 C CA . THR A 1 105 ? 15.394 5.381 -31.756 1.00 89.19 105 THR A CA 1
ATOM 736 C C . THR A 1 105 ? 16.487 4.767 -32.638 1.00 89.19 105 THR A C 1
ATOM 738 O O . THR A 1 105 ? 16.336 4.586 -33.849 1.00 89.19 105 THR A O 1
ATOM 741 N N . SER A 1 106 ? 17.658 4.505 -32.049 1.00 86.06 106 SER A N 1
ATOM 742 C CA . SER A 1 106 ? 18.845 4.007 -32.746 1.00 86.06 106 SER A CA 1
ATOM 743 C C . SER A 1 106 ? 19.357 2.714 -32.119 1.00 86.06 106 SER A C 1
ATOM 745 O O . SER A 1 106 ? 19.125 2.449 -30.950 1.00 86.06 106 SER A O 1
ATOM 747 N N . GLY A 1 107 ? 20.076 1.889 -32.886 1.00 81.25 107 GLY A N 1
ATOM 748 C CA . GLY A 1 107 ? 20.694 0.672 -32.343 1.00 81.25 107 GLY A CA 1
ATOM 749 C C . GLY A 1 107 ? 19.741 -0.497 -32.061 1.00 81.25 107 GLY A C 1
ATOM 750 O O . GLY A 1 107 ? 20.196 -1.479 -31.492 1.00 81.25 107 GLY A O 1
ATOM 751 N N . GLY A 1 108 ? 18.482 -0.427 -32.506 1.00 79.81 108 GLY A N 1
ATOM 752 C CA . GLY A 1 108 ? 17.477 -1.483 -32.312 1.00 79.81 108 GLY A CA 1
ATOM 753 C C . GLY A 1 108 ? 16.330 -1.087 -31.384 1.00 79.81 108 GLY A C 1
ATOM 754 O O . GLY A 1 108 ? 15.325 -1.779 -31.384 1.00 79.81 108 GLY A O 1
ATOM 755 N N . PHE A 1 109 ? 16.466 0.035 -30.677 1.00 83.56 109 PHE A N 1
ATOM 756 C CA . PHE A 1 109 ? 15.452 0.567 -29.774 1.00 83.56 109 PHE A CA 1
ATOM 757 C C . PHE A 1 109 ? 14.417 1.417 -30.518 1.00 83.56 109 PHE A C 1
ATOM 759 O O . PHE A 1 109 ? 14.767 2.155 -31.452 1.00 83.56 109 PHE A O 1
ATOM 766 N N . SER A 1 110 ? 13.162 1.316 -30.089 1.00 86.81 110 SER A N 1
ATOM 767 C CA . SER A 1 110 ? 12.065 2.221 -30.444 1.00 86.81 110 SER A CA 1
ATOM 768 C C . SER A 1 110 ? 11.730 3.079 -29.222 1.00 86.81 110 SER A C 1
ATOM 770 O O . SER A 1 110 ? 12.051 2.693 -28.112 1.00 86.81 110 SER A O 1
ATOM 772 N N . CYS A 1 111 ? 11.159 4.271 -29.401 1.00 83.94 111 CYS A N 1
ATOM 773 C CA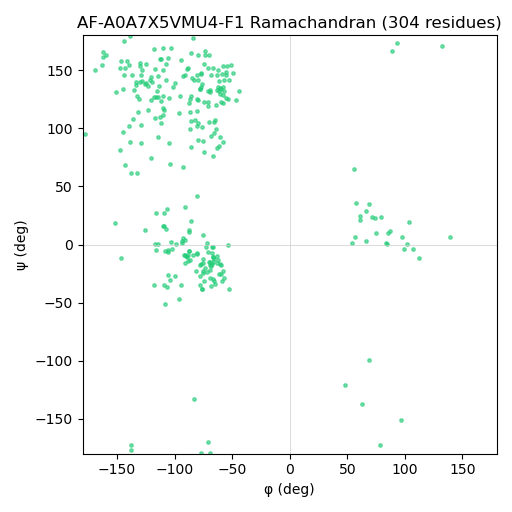 . CYS A 1 111 ? 10.856 5.169 -28.280 1.00 83.94 111 CYS A CA 1
ATOM 774 C C . CYS A 1 111 ? 9.647 6.040 -28.624 1.00 83.94 111 CYS A C 1
ATOM 776 O O . CYS A 1 111 ? 9.612 6.649 -29.703 1.00 83.94 111 CYS A O 1
ATOM 778 N N . GLY A 1 112 ? 8.691 6.112 -27.705 1.00 76.81 112 GLY A N 1
ATOM 779 C CA . GLY A 1 112 ? 7.441 6.864 -27.771 1.00 76.81 112 GLY A CA 1
ATOM 780 C C . GLY A 1 112 ? 6.266 5.985 -27.352 1.00 76.81 112 GLY A C 1
ATOM 781 O O . GLY A 1 112 ? 6.423 4.784 -27.250 1.00 76.81 112 GLY A O 1
ATOM 782 N N . SER A 1 113 ? 5.079 6.558 -27.171 1.00 62.25 113 SER A N 1
ATOM 783 C CA . SER A 1 113 ? 3.880 5.766 -26.905 1.00 62.25 113 SER A CA 1
ATOM 784 C C . SER A 1 113 ? 3.337 5.185 -28.206 1.00 62.25 113 SER A C 1
ATOM 786 O O . SER A 1 113 ? 2.731 5.889 -29.029 1.00 62.25 113 SER A O 1
ATOM 788 N N . THR A 1 114 ? 3.540 3.890 -28.428 1.00 54.62 114 THR A N 1
ATOM 789 C CA . THR A 1 114 ? 2.652 3.177 -29.340 1.00 54.62 114 THR A CA 1
ATOM 790 C C . THR A 1 114 ? 1.468 2.728 -28.522 1.00 54.62 114 THR A C 1
ATOM 792 O O . THR A 1 114 ? 1.412 1.586 -28.098 1.00 54.62 114 THR A O 1
ATOM 795 N N . GLY A 1 115 ? 0.492 3.622 -28.349 1.00 52.09 115 GLY A N 1
ATOM 796 C CA . GLY A 1 115 ? -0.844 3.210 -27.937 1.00 52.09 115 GLY A CA 1
ATOM 797 C C . GLY A 1 115 ? -1.362 2.217 -28.974 1.00 52.09 115 GLY A C 1
ATOM 798 O O . GLY A 1 115 ? -1.937 2.603 -30.000 1.00 52.09 115 GLY A O 1
ATOM 799 N N . SER A 1 116 ? -1.055 0.940 -28.775 1.00 51.12 116 SER A N 1
ATOM 800 C CA . SER A 1 116 ? -1.586 -0.142 -29.564 1.00 51.12 116 SER A CA 1
ATOM 801 C C . SER A 1 116 ? -3.043 -0.231 -29.143 1.00 51.12 116 SER A C 1
ATOM 803 O O . SER A 1 116 ? -3.387 -0.315 -27.972 1.00 51.12 116 SER A O 1
ATOM 805 N N . VAL A 1 117 ? -3.939 -0.035 -30.106 1.00 54.31 117 VAL A N 1
ATOM 806 C CA . VAL A 1 117 ? -5.368 -0.151 -29.833 1.00 54.31 117 VAL A CA 1
ATOM 807 C C . VAL A 1 117 ? -5.657 -1.645 -29.727 1.00 54.31 117 VAL A C 1
ATOM 809 O O . VAL A 1 117 ? -5.925 -2.275 -30.749 1.00 54.31 117 VAL A O 1
ATOM 812 N N . PHE A 1 118 ? -5.534 -2.211 -28.531 1.00 60.53 118 PHE A N 1
ATOM 813 C CA . PHE A 1 118 ? -6.014 -3.555 -28.206 1.00 60.53 118 PHE A CA 1
ATOM 814 C C . PHE A 1 118 ? -7.415 -3.471 -27.593 1.00 60.53 118 PHE A C 1
ATOM 816 O O . PHE A 1 118 ? -7.860 -2.401 -27.157 1.00 60.53 118 PHE A O 1
ATOM 823 N N . CYS A 1 119 ? -8.161 -4.570 -27.650 1.00 67.00 119 CYS A N 1
ATOM 824 C CA . CYS A 1 119 ? -9.535 -4.586 -27.188 1.00 67.00 119 CYS A CA 1
ATOM 825 C C . CYS A 1 119 ? -9.687 -5.458 -25.959 1.00 67.00 119 CYS A C 1
ATOM 827 O O . CYS A 1 119 ? -9.781 -6.666 -26.077 1.00 67.00 119 CYS A O 1
ATOM 829 N N . CYS A 1 120 ? -9.935 -4.823 -24.820 1.00 68.75 120 CYS A N 1
ATOM 830 C CA . CYS A 1 120 ? -10.370 -5.581 -23.667 1.00 68.75 120 CYS A CA 1
ATOM 831 C C . CYS A 1 120 ? -11.895 -5.793 -23.648 1.00 68.75 120 CYS A C 1
ATOM 833 O O . CYS A 1 120 ? -12.683 -4.845 -23.727 1.00 68.75 120 CYS A O 1
ATOM 835 N N . GLY A 1 121 ? -12.318 -7.044 -23.508 1.00 67.94 121 GLY A N 1
ATOM 836 C CA . GLY A 1 121 ? -13.695 -7.520 -23.418 1.00 67.94 121 GLY A CA 1
ATOM 837 C C . GLY A 1 121 ? -14.264 -8.175 -24.684 1.00 67.94 121 GLY A C 1
ATOM 838 O O . GLY A 1 121 ? -15.495 -8.236 -24.809 1.00 67.94 121 GLY A O 1
ATOM 839 N N . ASP A 1 122 ? -13.445 -8.636 -25.633 1.00 70.88 122 ASP A N 1
ATOM 840 C CA . ASP A 1 122 ? -13.936 -9.362 -26.818 1.00 70.88 122 ASP A CA 1
ATOM 841 C C . ASP A 1 122 ? -14.080 -10.883 -26.598 1.00 70.88 122 ASP A C 1
ATOM 843 O O . ASP A 1 122 ? -14.685 -11.594 -27.414 1.00 70.88 122 ASP A O 1
ATOM 847 N N . GLY A 1 123 ? -13.641 -11.360 -25.430 1.00 72.94 123 GLY A N 1
ATOM 848 C CA . GLY A 1 123 ? -13.699 -12.752 -25.012 1.00 72.94 123 GLY A CA 1
ATOM 849 C C . GLY A 1 123 ? -12.519 -13.594 -25.492 1.00 72.94 123 GLY A C 1
ATOM 850 O O . GLY A 1 123 ? -12.575 -14.825 -25.359 1.00 72.94 123 GLY A O 1
ATOM 851 N N . THR A 1 124 ? -11.478 -12.976 -26.049 1.00 80.06 124 THR A N 1
ATOM 852 C CA . THR A 1 124 ? -10.221 -13.617 -26.430 1.00 80.06 124 THR A CA 1
ATOM 853 C C . THR A 1 124 ? -9.027 -12.816 -25.931 1.00 80.06 124 THR A C 1
ATOM 855 O O . THR A 1 124 ? -8.931 -11.645 -26.218 1.00 80.06 124 THR A O 1
ATOM 858 N N . CYS A 1 125 ? -8.102 -13.471 -25.223 1.00 78.81 125 CYS A N 1
ATOM 859 C CA . CYS A 1 125 ? -6.822 -12.868 -24.841 1.00 78.81 125 CYS A CA 1
ATOM 860 C C . CYS A 1 125 ? -5.889 -12.843 -26.063 1.00 78.81 125 CYS A C 1
ATOM 862 O O . CYS A 1 125 ? -5.359 -13.892 -26.466 1.00 78.81 125 CYS A O 1
ATOM 864 N N . ASP A 1 126 ? -5.768 -11.683 -26.701 1.00 77.50 126 ASP A N 1
ATOM 865 C CA . ASP A 1 126 ? -4.989 -11.483 -27.922 1.00 77.50 126 ASP A CA 1
ATOM 866 C C . ASP A 1 126 ? -3.474 -11.348 -27.649 1.00 77.50 126 ASP A C 1
ATOM 868 O O . ASP A 1 126 ? -3.047 -11.109 -26.528 1.00 77.50 126 ASP A O 1
ATOM 872 N N . PRO A 1 127 ? -2.592 -11.495 -28.660 1.00 65.75 127 PRO A N 1
ATOM 873 C CA . PRO A 1 127 ? -1.136 -11.463 -28.456 1.00 65.75 127 PRO A CA 1
ATOM 874 C C . PRO A 1 127 ? -0.547 -10.142 -27.936 1.00 65.75 127 PRO A C 1
ATOM 876 O O . PRO A 1 127 ? 0.650 -10.096 -27.672 1.00 65.75 127 PRO A O 1
ATOM 879 N N . THR A 1 128 ? -1.340 -9.073 -27.890 1.00 65.31 128 THR A N 1
ATOM 880 C CA . THR A 1 128 ? -0.973 -7.767 -27.314 1.00 65.31 128 THR A CA 1
ATOM 881 C C . THR A 1 128 ? -1.684 -7.517 -25.984 1.00 65.31 128 THR A C 1
ATOM 883 O O . THR A 1 128 ? -1.750 -6.381 -25.534 1.00 65.31 128 THR A O 1
ATOM 886 N N . GLU A 1 129 ? -2.281 -8.556 -25.408 1.00 72.50 129 GLU A N 1
ATOM 887 C CA . GLU A 1 129 ? -3.001 -8.523 -24.146 1.00 72.50 129 GLU A CA 1
ATOM 888 C C . GLU A 1 129 ? -2.359 -9.513 -23.180 1.00 72.50 129 GLU A C 1
ATOM 890 O O . GLU A 1 129 ? -1.969 -10.624 -23.547 1.00 72.50 129 GLU A O 1
ATOM 895 N N . ASP A 1 130 ? -2.293 -9.110 -21.922 1.00 73.88 130 ASP A N 1
ATOM 896 C CA . ASP A 1 130 ? -1.927 -9.957 -20.801 1.00 73.88 130 ASP A CA 1
ATOM 897 C C . ASP A 1 130 ? -2.854 -9.659 -19.613 1.00 73.88 130 ASP A C 1
ATOM 899 O O . ASP A 1 130 ? -3.822 -8.895 -19.714 1.00 73.88 130 ASP A O 1
ATOM 903 N N . SER A 1 131 ? -2.600 -10.310 -18.483 1.00 79.00 131 SER A N 1
ATOM 904 C CA . SER A 1 131 ? -3.399 -10.133 -17.274 1.00 79.00 131 SER A CA 1
ATOM 905 C C . SER A 1 131 ? -3.233 -8.764 -16.605 1.00 79.00 131 SER A C 1
ATOM 907 O O . SER A 1 131 ? -4.156 -8.353 -15.899 1.00 79.00 131 SER A O 1
ATOM 909 N N . CYS A 1 132 ? -2.128 -8.052 -16.850 1.00 72.50 132 CYS A N 1
ATOM 910 C CA . CYS A 1 132 ? -1.885 -6.697 -16.341 1.00 72.50 132 CYS A CA 1
ATOM 911 C C . CYS A 1 132 ? -2.688 -5.658 -17.120 1.00 72.50 132 CYS A C 1
ATOM 913 O O . CYS A 1 132 ? -3.277 -4.734 -16.561 1.00 72.50 132 CYS A O 1
ATOM 915 N N . ILE A 1 133 ? -2.785 -5.871 -18.427 1.00 71.88 133 ILE A N 1
ATOM 916 C CA . ILE A 1 133 ? -3.343 -4.918 -19.376 1.00 71.88 133 ILE A CA 1
ATOM 917 C C . ILE A 1 133 ? -4.827 -5.189 -19.646 1.00 71.88 133 ILE A C 1
ATOM 919 O O . ILE A 1 133 ? -5.622 -4.266 -19.858 1.00 71.88 133 ILE A O 1
ATOM 923 N N . CYS A 1 134 ? -5.229 -6.460 -19.650 1.00 71.19 134 CYS A N 1
ATOM 924 C CA . CYS A 1 134 ? -6.580 -6.872 -19.995 1.00 71.19 134 CYS A CA 1
ATOM 925 C C . CYS A 1 134 ? -7.090 -8.045 -19.150 1.00 71.19 134 CYS A C 1
ATOM 927 O O . CYS A 1 134 ? -7.413 -9.135 -19.634 1.00 71.19 134 CYS A O 1
ATOM 929 N N . ALA A 1 135 ? -7.302 -7.778 -17.860 1.00 77.56 135 ALA A N 1
ATOM 930 C CA . ALA A 1 135 ? -7.857 -8.773 -16.947 1.00 77.56 135 ALA A CA 1
ATOM 931 C C . ALA A 1 135 ? -9.243 -9.317 -17.362 1.00 77.56 135 ALA A C 1
ATOM 933 O O . ALA A 1 135 ? -9.635 -10.410 -16.943 1.00 77.56 135 ALA A O 1
ATOM 934 N N . ALA A 1 136 ? -10.002 -8.571 -18.178 1.00 75.38 136 ALA A N 1
ATOM 935 C CA . ALA A 1 136 ? -11.321 -9.003 -18.640 1.00 75.38 136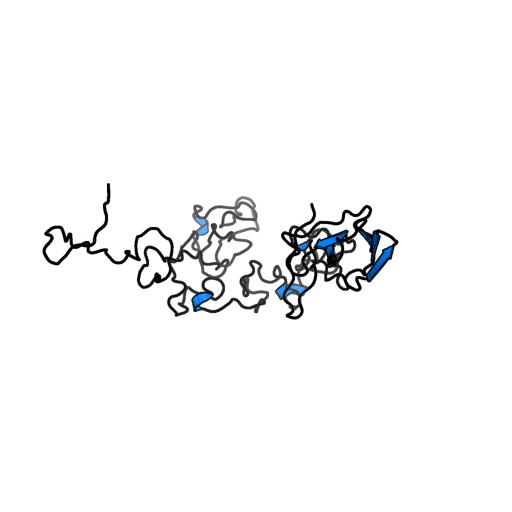 ALA A CA 1
ATOM 936 C C . ALA A 1 136 ? -11.257 -10.207 -19.599 1.00 75.38 136 ALA A C 1
ATOM 938 O O . ALA A 1 136 ? -12.129 -11.074 -19.505 1.00 75.38 136 ALA A O 1
ATOM 939 N N . ASP A 1 137 ? -10.233 -10.288 -20.457 1.00 74.38 137 ASP A N 1
ATOM 940 C CA . ASP A 1 137 ? -10.071 -11.379 -21.430 1.00 74.38 137 ASP A CA 1
ATOM 941 C C . ASP A 1 137 ? -8.955 -12.361 -21.051 1.00 74.38 137 ASP A C 1
ATOM 943 O O . ASP A 1 137 ? -9.118 -13.574 -21.225 1.00 74.38 137 ASP A O 1
ATOM 947 N N . CYS A 1 138 ? -7.853 -11.872 -20.476 1.00 80.56 138 CYS A N 1
ATOM 948 C CA . CYS A 1 138 ? -6.699 -12.681 -20.071 1.00 80.56 138 CYS A CA 1
ATOM 949 C C . CYS A 1 138 ? -6.808 -13.245 -18.645 1.00 80.56 138 CYS A C 1
ATOM 951 O O . CYS A 1 138 ? -6.050 -14.142 -18.272 1.00 80.56 138 CYS A O 1
ATOM 953 N N . GLY A 1 139 ? -7.814 -12.807 -17.881 1.00 82.69 139 GLY A N 1
ATOM 954 C CA . GLY A 1 139 ? -8.019 -13.195 -16.487 1.00 82.69 139 GLY A CA 1
ATOM 955 C C . GLY A 1 139 ? -7.275 -12.284 -15.506 1.00 82.69 139 GLY A C 1
ATOM 956 O O . GLY A 1 139 ? -6.444 -11.484 -15.923 1.00 82.69 139 GLY A O 1
ATOM 957 N N . PRO A 1 140 ? -7.594 -12.365 -14.202 1.00 81.81 140 PRO A N 1
ATOM 958 C CA . PRO A 1 140 ? -6.966 -11.511 -13.201 1.00 81.81 140 PRO A CA 1
ATOM 959 C C . PRO A 1 140 ? -5.450 -11.709 -13.184 1.00 81.81 140 PRO A C 1
ATOM 961 O O . PRO A 1 140 ? -4.982 -12.833 -13.394 1.00 81.81 140 PRO A O 1
ATOM 964 N N . ALA A 1 141 ? -4.732 -10.627 -12.885 1.00 80.94 141 ALA A N 1
ATOM 965 C CA . ALA A 1 141 ? -3.312 -10.666 -12.582 1.00 80.94 141 ALA A CA 1
ATOM 966 C C . ALA A 1 141 ? -2.986 -11.749 -11.535 1.00 80.94 141 ALA A C 1
ATOM 968 O O . ALA A 1 141 ? -3.835 -12.065 -10.678 1.00 80.94 141 ALA A O 1
ATOM 969 N N . PRO A 1 142 ? -1.795 -12.368 -11.618 1.00 83.50 142 PRO A N 1
ATOM 970 C CA . PRO A 1 142 ? -1.256 -13.173 -10.533 1.00 83.50 142 PRO A CA 1
ATOM 971 C C . PRO A 1 142 ? -1.273 -12.403 -9.201 1.00 83.50 142 PRO A C 1
ATOM 973 O O . PRO A 1 142 ? -1.318 -11.184 -9.197 1.00 83.50 142 PRO A O 1
ATOM 976 N N . PRO A 1 143 ? -1.313 -13.098 -8.054 1.00 78.38 143 PRO A N 1
ATOM 977 C CA . PRO A 1 143 ? -1.321 -12.446 -6.747 1.00 78.38 143 PRO A CA 1
ATOM 978 C C . PRO A 1 143 ? 0.083 -12.225 -6.157 1.00 78.38 143 PRO A C 1
ATOM 980 O O . PRO A 1 143 ? 0.137 -11.954 -4.964 1.00 78.38 143 PRO A O 1
ATOM 983 N N . MET A 1 144 ? 1.139 -12.562 -6.907 1.00 80.38 144 MET A N 1
ATOM 984 C CA . MET A 1 144 ? 2.549 -12.438 -6.520 1.00 80.38 144 MET A CA 1
ATOM 985 C C . MET A 1 144 ? 3.467 -12.663 -7.731 1.00 80.38 144 MET A C 1
ATOM 987 O O . MET A 1 144 ? 3.120 -13.496 -8.588 1.00 80.38 144 MET A O 1
ATOM 991 N N . GLU A 1 145 ? 4.642 -12.032 -7.739 1.00 83.06 145 GLU A N 1
ATOM 992 C CA . GLU A 1 145 ? 5.678 -12.231 -8.759 1.00 83.06 145 GLU A CA 1
ATOM 993 C C . GLU A 1 145 ? 6.051 -13.713 -8.959 1.00 83.06 145 GLU A C 1
ATOM 995 O O . GLU A 1 145 ? 6.128 -14.530 -8.024 1.00 83.06 145 GLU A O 1
ATOM 1000 N N . PHE A 1 146 ? 6.290 -14.089 -10.219 1.00 80.69 146 PHE A N 1
ATOM 1001 C CA . PHE A 1 146 ? 6.750 -15.430 -10.577 1.00 80.69 146 PHE A CA 1
ATOM 1002 C C . PHE A 1 146 ? 8.265 -15.472 -10.830 1.00 80.69 146 PHE A C 1
ATOM 1004 O O . PHE A 1 146 ? 8.877 -16.533 -10.628 1.00 80.69 146 PHE A O 1
ATOM 1011 N N . ALA A 1 147 ? 8.862 -14.356 -11.247 1.00 83.31 147 ALA A N 1
ATOM 1012 C CA . ALA A 1 147 ? 10.279 -14.178 -11.507 1.00 83.31 147 ALA A CA 1
ATOM 1013 C C . ALA A 1 147 ? 10.793 -12.842 -10.940 1.00 83.31 147 ALA A C 1
ATOM 1015 O O . ALA A 1 147 ? 10.583 -11.794 -11.514 1.00 83.31 147 ALA A O 1
ATOM 1016 N N . CYS A 1 148 ? 11.575 -12.923 -9.864 1.00 82.69 148 CYS A N 1
ATOM 1017 C CA . CYS A 1 148 ? 12.117 -11.762 -9.151 1.00 82.69 148 CYS A CA 1
ATOM 1018 C C . CYS A 1 148 ? 13.439 -11.197 -9.720 1.00 82.69 148 CYS A C 1
ATOM 1020 O O . CYS A 1 148 ? 14.255 -10.656 -8.965 1.00 82.69 148 CYS A O 1
ATOM 1022 N N . ASP A 1 149 ? 13.778 -11.480 -10.980 1.00 79.31 149 ASP A N 1
ATOM 1023 C CA . ASP A 1 149 ? 15.056 -11.056 -11.581 1.00 79.31 149 ASP A CA 1
ATOM 1024 C C . ASP A 1 149 ? 15.029 -10.849 -13.103 1.00 79.31 149 ASP A C 1
ATOM 1026 O O . ASP A 1 149 ? 16.091 -10.868 -13.750 1.00 79.31 149 ASP A O 1
ATOM 1030 N N . ASP A 1 150 ? 13.846 -10.691 -13.693 1.00 71.62 150 ASP A N 1
ATOM 1031 C CA . ASP A 1 150 ? 13.669 -10.584 -15.140 1.00 71.62 150 ASP A CA 1
ATOM 1032 C C . ASP A 1 150 ? 13.284 -9.182 -15.641 1.00 71.62 150 ASP A C 1
ATOM 1034 O O . ASP A 1 150 ? 13.373 -8.932 -16.852 1.00 71.62 150 ASP A O 1
ATOM 1038 N N . GLY A 1 151 ? 13.030 -8.244 -14.727 1.00 67.44 151 GLY A N 1
ATOM 1039 C CA . GLY A 1 151 ? 12.732 -6.843 -15.002 1.00 67.44 151 GLY A CA 1
ATOM 1040 C C . GLY A 1 151 ? 11.292 -6.601 -15.431 1.00 67.44 151 GLY A C 1
ATOM 1041 O O . GLY A 1 151 ? 11.060 -5.624 -16.149 1.00 67.44 151 GLY A O 1
ATOM 1042 N N . VAL A 1 152 ? 10.363 -7.491 -15.071 1.00 75.38 152 VAL A N 1
ATOM 1043 C CA . VAL A 1 152 ? 8.941 -7.441 -15.440 1.00 75.38 152 VAL A CA 1
ATOM 1044 C C . VAL A 1 152 ? 8.063 -7.485 -14.186 1.00 75.38 152 VAL A C 1
ATOM 1046 O O . VAL A 1 152 ? 8.320 -8.263 -13.283 1.00 75.38 152 VAL A O 1
ATOM 1049 N N . ASP A 1 153 ? 7.000 -6.675 -14.174 1.00 72.06 153 ASP A N 1
ATOM 1050 C CA . ASP A 1 153 ? 5.969 -6.664 -13.125 1.00 72.06 153 ASP A CA 1
ATOM 1051 C C . ASP A 1 153 ? 5.007 -7.836 -13.384 1.00 72.06 153 ASP A C 1
ATOM 1053 O O . ASP A 1 153 ? 4.065 -7.743 -14.183 1.00 72.06 153 ASP A O 1
ATOM 1057 N N . ASP A 1 154 ? 5.319 -8.995 -12.805 1.00 81.00 154 ASP A N 1
ATOM 1058 C CA . ASP A 1 154 ? 4.621 -10.256 -13.073 1.00 81.00 154 ASP A CA 1
ATOM 1059 C C . ASP A 1 154 ? 3.201 -10.308 -12.472 1.00 81.00 154 ASP A C 1
ATOM 1061 O O . ASP A 1 154 ? 2.361 -11.098 -12.932 1.00 81.00 154 ASP A O 1
ATOM 1065 N N . ASP A 1 155 ? 2.921 -9.519 -11.432 1.00 79.56 155 ASP A N 1
ATOM 1066 C CA . ASP A 1 155 ? 1.637 -9.491 -10.716 1.00 79.56 155 ASP A CA 1
ATOM 1067 C C . ASP A 1 155 ? 0.856 -8.177 -10.848 1.00 79.56 155 ASP A C 1
ATOM 1069 O O . ASP A 1 155 ? -0.309 -8.091 -10.434 1.00 79.56 155 ASP A O 1
ATOM 1073 N N . CYS A 1 156 ? 1.419 -7.238 -11.599 1.00 81.94 156 CYS A N 1
ATOM 1074 C CA . CYS A 1 156 ? 0.799 -6.011 -12.053 1.00 81.94 156 CYS A CA 1
ATOM 1075 C C . CYS A 1 156 ? 0.475 -5.040 -10.906 1.00 81.94 156 CYS A C 1
ATOM 1077 O O . CYS A 1 156 ? -0.529 -4.309 -10.989 1.00 81.94 156 CYS A O 1
ATOM 1079 N N . ASP A 1 157 ? 1.242 -5.069 -9.817 1.00 72.81 157 ASP A N 1
ATOM 1080 C CA . ASP A 1 157 ? 1.032 -4.208 -8.654 1.00 72.81 157 ASP A CA 1
ATOM 1081 C C . ASP A 1 157 ? 1.799 -2.871 -8.729 1.00 72.81 157 ASP A C 1
ATOM 1083 O O . ASP A 1 157 ? 1.458 -1.916 -8.012 1.00 72.81 157 ASP A O 1
ATOM 1087 N N . GLY A 1 158 ? 2.691 -2.748 -9.718 1.00 66.62 158 GLY A N 1
ATOM 1088 C CA . GLY A 1 158 ? 3.439 -1.546 -10.062 1.00 66.62 158 GLY A CA 1
ATOM 1089 C C . GLY A 1 158 ? 4.885 -1.525 -9.571 1.00 66.62 158 GLY A C 1
ATOM 1090 O O . GLY A 1 158 ? 5.562 -0.521 -9.823 1.00 66.62 158 GLY A O 1
ATOM 1091 N N . GLU A 1 159 ? 5.352 -2.574 -8.900 1.00 71.69 159 GLU A N 1
ATOM 1092 C CA . GLU A 1 159 ? 6.755 -2.766 -8.537 1.00 71.69 159 GLU A CA 1
ATOM 1093 C C . GLU A 1 159 ? 7.430 -3.807 -9.461 1.00 71.69 159 GLU A C 1
ATOM 1095 O O . GLU A 1 159 ? 6.797 -4.382 -10.340 1.00 71.69 159 GLU A O 1
ATOM 1100 N N . LEU A 1 160 ? 8.761 -3.926 -9.392 1.00 72.88 160 LEU A N 1
ATOM 1101 C CA . LEU A 1 160 ? 9.544 -4.800 -10.281 1.00 72.88 160 LEU A CA 1
ATOM 1102 C C . LEU A 1 160 ? 10.591 -5.585 -9.496 1.00 72.88 160 LEU A C 1
ATOM 1104 O O . LEU A 1 160 ? 11.416 -4.980 -8.797 1.00 72.88 160 LEU A O 1
ATOM 1108 N N . ASP A 1 161 ? 10.684 -6.889 -9.742 1.00 74.19 161 ASP A N 1
ATOM 1109 C CA . ASP A 1 161 ? 11.736 -7.776 -9.251 1.00 74.19 161 ASP A CA 1
ATOM 1110 C C . ASP A 1 161 ? 11.982 -7.590 -7.738 1.00 74.19 161 ASP A C 1
ATOM 1112 O O . ASP A 1 161 ? 11.119 -7.719 -6.884 1.00 74.19 161 ASP A O 1
ATOM 1116 N N . CYS A 1 162 ? 13.209 -7.232 -7.359 1.00 74.81 162 CYS A N 1
ATOM 1117 C CA . CYS A 1 162 ? 13.590 -7.041 -5.972 1.00 74.81 162 CYS A CA 1
ATOM 1118 C C . CYS A 1 162 ? 13.075 -5.748 -5.354 1.00 74.81 162 CYS A C 1
ATOM 1120 O O . CYS A 1 162 ? 13.194 -5.628 -4.144 1.00 74.81 162 CYS A O 1
ATOM 1122 N N . ALA A 1 163 ? 12.559 -4.801 -6.143 1.00 68.88 163 ALA A N 1
ATOM 1123 C CA . ALA A 1 163 ? 11.797 -3.682 -5.595 1.00 68.88 163 ALA A CA 1
ATOM 1124 C C . ALA A 1 163 ? 10.368 -4.112 -5.222 1.00 68.88 163 ALA A C 1
ATOM 1126 O O . ALA A 1 163 ? 9.708 -3.424 -4.443 1.00 68.88 163 ALA A O 1
ATOM 1127 N N . ASP A 1 164 ? 9.915 -5.255 -5.741 1.00 70.88 164 ASP A N 1
ATOM 1128 C CA . ASP A 1 164 ? 8.635 -5.848 -5.409 1.00 70.88 164 ASP A CA 1
ATOM 1129 C C . ASP A 1 164 ? 8.679 -6.572 -4.053 1.00 70.88 164 ASP A C 1
ATOM 1131 O O . ASP A 1 164 ? 9.565 -7.376 -3.723 1.00 70.88 164 ASP A O 1
ATOM 1135 N N . ARG A 1 165 ? 7.655 -6.305 -3.242 1.00 74.88 165 ARG A N 1
ATOM 1136 C CA . ARG A 1 165 ? 7.467 -6.919 -1.931 1.00 74.88 165 ARG A CA 1
ATOM 1137 C C . ARG A 1 165 ? 7.187 -8.424 -2.019 1.00 74.88 165 ARG A C 1
ATOM 1139 O O . ARG A 1 165 ? 7.510 -9.179 -1.091 1.00 74.88 165 ARG A O 1
ATOM 1146 N N . ASP A 1 166 ? 6.578 -8.899 -3.087 1.00 75.94 166 ASP A N 1
ATOM 1147 C CA . ASP A 1 166 ? 6.282 -10.312 -3.268 1.00 75.94 166 ASP A CA 1
ATOM 1148 C C . ASP A 1 166 ? 7.556 -11.144 -3.506 1.00 75.94 166 ASP A C 1
ATOM 1150 O O . ASP A 1 166 ? 7.595 -12.348 -3.204 1.00 75.94 166 ASP A O 1
ATOM 1154 N N . CYS A 1 167 ? 8.668 -10.475 -3.824 1.00 78.69 167 CYS A N 1
ATOM 1155 C CA . CYS A 1 167 ? 9.994 -11.062 -3.993 1.00 78.69 167 CYS A CA 1
ATOM 1156 C C . CYS A 1 167 ? 10.906 -11.056 -2.773 1.00 78.69 167 CYS A C 1
ATOM 1158 O O . CYS A 1 167 ? 12.000 -11.630 -2.807 1.00 78.69 167 CYS A O 1
ATOM 1160 N N . CYS A 1 168 ? 10.429 -10.575 -1.623 1.00 73.00 168 CYS A N 1
ATOM 1161 C CA . CYS A 1 168 ? 11.225 -10.516 -0.390 1.00 73.00 168 CYS A CA 1
ATOM 1162 C C . CYS A 1 168 ? 11.737 -11.865 0.128 1.00 73.00 168 CYS A C 1
ATOM 1164 O O . CYS A 1 168 ? 12.623 -11.919 0.986 1.00 73.00 168 CYS A O 1
ATOM 1166 N N . THR A 1 169 ? 11.154 -12.979 -0.320 1.00 66.81 169 THR A N 1
ATOM 1167 C CA . THR A 1 169 ? 11.613 -14.322 0.071 1.00 66.81 169 THR A CA 1
ATOM 1168 C C . THR A 1 169 ? 12.440 -15.019 -1.000 1.00 66.81 169 THR A C 1
ATOM 1170 O O . THR A 1 169 ? 12.963 -16.112 -0.738 1.00 66.81 169 THR A O 1
ATOM 1173 N N . ASP A 1 170 ? 12.592 -14.402 -2.172 1.00 75.19 170 ASP A N 1
ATOM 1174 C CA . ASP A 1 170 ? 13.361 -14.969 -3.263 1.00 75.19 170 ASP A CA 1
ATOM 1175 C C . ASP A 1 170 ? 14.868 -14.842 -3.010 1.00 75.19 170 ASP A C 1
ATOM 1177 O O . ASP A 1 170 ? 15.390 -13.841 -2.518 1.00 75.19 170 ASP A O 1
ATOM 1181 N N . GLY A 1 171 ? 15.593 -15.916 -3.323 1.00 68.75 171 GLY A N 1
ATOM 1182 C CA . GLY A 1 171 ? 17.032 -16.010 -3.099 1.00 68.75 171 GLY A CA 1
ATOM 1183 C C . GLY A 1 171 ? 17.870 -15.075 -3.976 1.00 68.75 171 GLY A C 1
ATOM 1184 O O . GLY A 1 171 ? 19.049 -14.874 -3.669 1.00 68.75 171 GLY A O 1
ATOM 1185 N N . LEU A 1 172 ? 17.297 -14.549 -5.056 1.00 72.50 172 LEU A N 1
ATOM 1186 C CA . LEU A 1 172 ? 17.936 -13.645 -6.010 1.00 72.50 172 LEU A CA 1
ATOM 1187 C C . LEU A 1 172 ? 18.010 -12.215 -5.451 1.00 72.50 172 LEU A C 1
ATOM 1189 O O . LEU A 1 172 ? 19.057 -11.571 -5.572 1.00 72.50 172 LEU A O 1
ATOM 1193 N N . CYS A 1 173 ? 17.002 -11.806 -4.678 1.00 69.19 173 CYS A N 1
ATOM 1194 C CA . CYS A 1 173 ? 16.928 -10.500 -4.012 1.00 69.19 173 CYS A CA 1
ATOM 1195 C C . CYS A 1 173 ? 17.732 -10.408 -2.707 1.00 69.19 173 CYS A C 1
ATOM 1197 O O . CYS A 1 173 ? 18.026 -9.329 -2.207 1.00 69.19 173 CYS A O 1
ATOM 1199 N N . VAL A 1 174 ? 18.264 -11.531 -2.211 1.00 57.12 174 VAL A N 1
ATOM 1200 C CA . VAL A 1 174 ? 19.164 -11.573 -1.036 1.00 57.12 174 VAL A CA 1
ATOM 1201 C C . VAL A 1 174 ? 20.517 -10.883 -1.294 1.00 57.12 174 VAL A C 1
ATOM 1203 O O . VAL A 1 174 ? 21.307 -10.683 -0.369 1.00 57.12 174 VAL A O 1
ATOM 1206 N N . THR A 1 175 ? 20.831 -10.537 -2.547 1.00 53.88 175 THR A N 1
ATOM 1207 C CA . THR A 1 175 ? 22.029 -9.742 -2.883 1.00 53.88 175 THR A CA 1
ATOM 1208 C C . THR A 1 175 ? 21.779 -8.236 -2.973 1.00 53.88 175 THR A C 1
ATOM 1210 O O . THR A 1 175 ? 22.739 -7.501 -3.234 1.00 53.88 175 THR A O 1
ATOM 1213 N N . GLY A 1 176 ? 20.539 -7.812 -2.709 1.00 54.62 176 GLY A N 1
ATOM 1214 C CA . GLY A 1 176 ? 20.091 -6.430 -2.625 1.00 54.62 176 GLY A CA 1
ATOM 1215 C C . GLY A 1 176 ? 20.886 -5.582 -1.643 1.00 54.62 176 GLY A C 1
ATOM 1216 O O . GLY A 1 176 ? 21.537 -6.089 -0.718 1.00 54.62 176 GLY A O 1
ATOM 1217 N N . VAL A 1 177 ? 20.924 -4.279 -1.883 1.00 59.03 177 VAL A N 1
ATOM 1218 C CA . VAL A 1 177 ? 21.762 -3.365 -1.108 1.00 59.03 177 VAL A CA 1
ATOM 1219 C C . VAL A 1 177 ? 20.980 -2.938 0.126 1.00 59.03 177 VAL A C 1
ATOM 1221 O O . VAL A 1 177 ? 20.202 -2.004 0.061 1.00 59.03 177 VAL A O 1
ATOM 1224 N N . ASP A 1 178 ? 21.264 -3.569 1.266 1.00 65.81 178 ASP A N 1
ATOM 1225 C CA . ASP A 1 178 ? 20.864 -3.096 2.602 1.00 65.81 178 ASP A CA 1
ATOM 1226 C C . ASP A 1 178 ? 21.536 -1.733 2.888 1.00 65.81 178 ASP A C 1
ATOM 1228 O O . ASP A 1 178 ? 22.659 -1.643 3.413 1.00 65.81 178 ASP A O 1
ATOM 1232 N N . ASN A 1 179 ? 20.914 -0.669 2.381 1.00 66.62 179 ASN A N 1
ATOM 1233 C CA . ASN A 1 179 ? 21.512 0.654 2.240 1.00 66.62 179 ASN A CA 1
ATOM 1234 C C . ASN A 1 179 ? 21.649 1.374 3.591 1.00 66.62 179 ASN A C 1
ATOM 1236 O O . ASN A 1 179 ? 22.518 2.244 3.746 1.00 66.62 179 ASN A O 1
ATOM 1240 N N . ASP A 1 180 ? 20.888 0.949 4.594 1.00 64.06 180 ASP A N 1
ATOM 1241 C CA . ASP A 1 180 ? 20.897 1.492 5.946 1.00 64.06 180 ASP A CA 1
ATOM 1242 C C . ASP A 1 180 ? 21.354 0.493 7.036 1.00 64.06 180 ASP A C 1
ATOM 1244 O O . ASP A 1 180 ? 21.655 0.902 8.166 1.00 64.06 180 ASP A O 1
ATOM 1248 N N . SER A 1 181 ? 21.596 -0.765 6.655 1.00 72.38 181 SER A N 1
ATOM 1249 C CA . SER A 1 181 ? 22.177 -1.838 7.469 1.00 72.38 181 SER A CA 1
ATOM 1250 C C . SER A 1 181 ? 21.284 -2.336 8.607 1.00 72.38 181 SER A C 1
ATOM 1252 O O . SER A 1 181 ? 21.799 -2.690 9.682 1.00 72.38 181 SER A O 1
ATOM 1254 N N . ASP A 1 182 ? 19.973 -2.356 8.398 1.00 66.25 182 ASP A N 1
ATOM 1255 C CA . ASP A 1 182 ? 18.984 -2.834 9.365 1.00 66.25 182 ASP A CA 1
ATOM 1256 C C . ASP A 1 182 ? 18.743 -4.362 9.286 1.00 66.25 182 ASP A C 1
ATOM 1258 O O . ASP A 1 182 ? 18.269 -4.988 10.246 1.00 66.25 182 ASP A O 1
ATOM 1262 N N . GLY A 1 183 ? 19.223 -4.989 8.205 1.00 65.81 183 GLY A N 1
ATOM 1263 C CA . GLY A 1 183 ? 19.117 -6.418 7.932 1.00 65.81 183 GLY A CA 1
ATOM 1264 C C . GLY A 1 183 ? 17.969 -6.814 6.998 1.00 65.81 183 GLY A C 1
ATOM 1265 O O . GLY A 1 183 ? 17.772 -8.023 6.815 1.00 65.81 183 GLY A O 1
ATOM 1266 N N . VAL A 1 184 ? 17.253 -5.850 6.420 1.00 68.19 184 VAL A N 1
ATOM 1267 C CA . VAL A 1 184 ? 16.204 -5.993 5.405 1.00 68.19 184 VAL A CA 1
ATOM 1268 C C . VAL A 1 184 ? 16.682 -5.271 4.138 1.00 68.19 184 VAL A C 1
ATOM 1270 O O . VAL A 1 184 ? 16.804 -4.061 4.106 1.00 68.19 184 VAL A O 1
ATOM 1273 N N . ALA A 1 185 ? 17.029 -6.024 3.092 1.00 62.72 185 ALA A N 1
ATOM 1274 C CA . ALA A 1 185 ? 17.498 -5.455 1.823 1.00 62.72 185 ALA A CA 1
ATOM 1275 C C . ALA A 1 185 ? 16.360 -5.421 0.796 1.00 62.72 185 ALA A C 1
ATOM 1277 O O . ALA A 1 185 ? 15.627 -6.408 0.722 1.00 62.72 185 ALA A O 1
ATOM 1278 N N . ASP A 1 186 ? 16.257 -4.332 0.024 1.00 65.81 186 ASP A N 1
ATOM 1279 C CA . ASP A 1 186 ? 15.366 -4.091 -1.134 1.00 65.81 186 ASP A CA 1
ATOM 1280 C C . ASP A 1 186 ? 13.843 -4.309 -0.893 1.00 65.81 186 ASP A C 1
ATOM 1282 O O . ASP A 1 186 ? 13.030 -4.079 -1.772 1.00 65.81 186 ASP A O 1
ATOM 1286 N N . CYS A 1 187 ? 13.441 -4.668 0.329 1.00 66.50 187 CYS A N 1
ATOM 1287 C CA . CYS A 1 187 ? 12.060 -4.860 0.794 1.00 66.50 187 CYS A CA 1
ATOM 1288 C C . CYS A 1 187 ? 11.731 -4.024 2.037 1.00 66.50 187 CYS A C 1
ATOM 1290 O O . CYS A 1 187 ? 10.755 -4.276 2.753 1.00 66.50 187 CYS A O 1
ATOM 1292 N N . ASP A 1 188 ? 12.620 -3.087 2.331 1.00 74.19 188 ASP A N 1
ATOM 1293 C CA . ASP A 1 188 ? 12.444 -2.076 3.345 1.00 74.19 188 ASP A CA 1
ATOM 1294 C C . ASP A 1 188 ? 11.506 -0.993 2.785 1.00 74.19 188 ASP A C 1
ATOM 1296 O O . ASP A 1 188 ? 11.602 -0.567 1.636 1.00 74.19 188 ASP A O 1
ATOM 1300 N N . CYS A 1 189 ? 10.545 -0.551 3.592 1.00 81.50 189 CYS A N 1
ATOM 1301 C CA . CYS A 1 189 ? 9.668 0.546 3.203 1.00 81.50 189 CYS A CA 1
ATOM 1302 C C . CYS A 1 189 ? 10.388 1.917 3.144 1.00 81.50 189 CYS A C 1
ATOM 1304 O O . CYS A 1 189 ? 9.837 2.864 2.578 1.00 81.50 189 CYS A O 1
ATOM 1306 N N . ASP A 1 190 ? 11.562 2.058 3.764 1.00 82.00 190 ASP A N 1
ATOM 1307 C CA . ASP A 1 190 ? 12.440 3.229 3.775 1.00 82.00 190 ASP A CA 1
ATOM 1308 C C . ASP A 1 190 ? 13.926 2.821 3.865 1.00 82.00 190 ASP A C 1
ATOM 1310 O O . ASP A 1 190 ? 14.547 2.996 4.912 1.00 82.00 190 ASP A O 1
ATOM 1314 N N . ASP A 1 191 ? 14.527 2.452 2.721 1.00 77.25 191 ASP A N 1
ATOM 1315 C CA . ASP A 1 191 ? 15.952 2.069 2.546 1.00 77.25 191 ASP A CA 1
ATOM 1316 C C . ASP A 1 191 ? 17.000 3.088 3.063 1.00 77.25 191 ASP A C 1
ATOM 1318 O O . ASP A 1 191 ? 18.218 2.958 2.857 1.00 77.25 191 ASP A O 1
ATOM 1322 N N . SER A 1 192 ? 16.563 4.218 3.614 1.00 81.69 192 SER A N 1
ATOM 1323 C CA . SER A 1 192 ? 17.417 5.256 4.175 1.00 81.69 192 SER A CA 1
ATOM 1324 C C . SER A 1 192 ? 17.414 5.294 5.704 1.00 81.69 192 SER A C 1
ATOM 1326 O O . SER A 1 192 ? 18.191 6.072 6.287 1.00 81.69 192 SER A O 1
ATOM 1328 N N . ASN A 1 193 ? 16.571 4.499 6.364 1.00 84.56 193 ASN A N 1
ATOM 1329 C CA . ASN A 1 193 ? 16.272 4.626 7.779 1.00 84.56 193 ASN A CA 1
ATOM 1330 C C . ASN A 1 193 ? 16.158 3.272 8.503 1.00 84.56 193 ASN A C 1
ATOM 1332 O O . ASN A 1 193 ? 15.060 2.733 8.630 1.00 84.56 193 ASN A O 1
ATOM 1336 N N . PRO A 1 194 ? 17.204 2.859 9.251 1.00 85.25 194 PRO A N 1
ATOM 1337 C CA . PRO A 1 194 ? 17.275 1.509 9.822 1.00 85.25 194 PRO A CA 1
ATOM 1338 C C . PRO A 1 194 ? 16.364 1.321 11.044 1.00 85.25 194 PRO A C 1
ATOM 1340 O O . PRO A 1 194 ? 16.495 0.389 11.842 1.00 85.25 194 PRO A O 1
ATOM 1343 N N . GLY A 1 195 ? 15.520 2.317 11.307 1.00 89.25 195 GLY A N 1
ATOM 1344 C CA . GLY A 1 195 ? 14.495 2.304 12.325 1.00 89.25 195 GLY A CA 1
ATOM 1345 C C . GLY A 1 195 ? 13.142 1.814 11.820 1.00 89.25 195 GLY A C 1
ATOM 1346 O O . GLY A 1 195 ? 12.267 1.646 12.676 1.00 89.25 195 GLY A O 1
ATOM 1347 N N . VAL A 1 196 ? 12.955 1.629 10.513 1.00 89.38 196 VAL A N 1
ATOM 1348 C CA . VAL A 1 196 ? 11.680 1.351 9.840 1.00 89.38 196 VAL A CA 1
ATOM 1349 C C . VAL A 1 196 ? 11.970 0.403 8.679 1.00 89.38 196 VAL A C 1
ATOM 1351 O O . VAL A 1 196 ? 12.939 0.640 7.994 1.00 89.38 196 VAL A O 1
ATOM 1354 N N . TRP A 1 197 ? 11.176 -0.655 8.508 1.00 88.69 197 TRP A N 1
ATOM 1355 C CA . TRP A 1 197 ? 11.416 -1.679 7.479 1.00 88.69 197 TRP A CA 1
ATOM 1356 C C . TRP A 1 197 ? 10.163 -2.301 6.878 1.00 88.69 197 TRP A C 1
ATOM 1358 O O . TRP A 1 197 ? 10.242 -3.051 5.914 1.00 88.69 197 TRP A O 1
ATOM 1368 N N . ASP A 1 198 ? 8.989 -2.072 7.469 1.00 87.50 198 ASP A N 1
ATOM 1369 C CA . ASP A 1 198 ? 7.749 -2.661 6.973 1.00 87.50 198 ASP A CA 1
ATOM 1370 C C . ASP A 1 198 ? 6.515 -1.928 7.517 1.00 87.50 198 ASP A C 1
ATOM 1372 O O . ASP A 1 198 ? 6.569 -1.276 8.558 1.00 87.50 198 ASP A O 1
ATOM 1376 N N . SER A 1 199 ? 5.358 -2.096 6.885 1.00 90.19 199 SER A N 1
ATOM 1377 C CA . SER A 1 199 ? 4.069 -1.741 7.464 1.00 90.19 199 SER A CA 1
ATOM 1378 C C . SER A 1 199 ? 3.823 -2.472 8.790 1.00 90.19 199 SER A C 1
ATOM 1380 O O . SER A 1 199 ? 4.017 -3.690 8.887 1.00 90.19 199 SER A O 1
ATOM 1382 N N . PRO A 1 200 ? 3.321 -1.778 9.829 1.00 94.50 200 PRO A N 1
ATOM 1383 C CA . PRO A 1 200 ? 2.988 -2.430 11.085 1.00 94.50 200 PRO A CA 1
ATOM 1384 C C . PRO A 1 200 ? 1.879 -3.477 10.917 1.00 94.50 200 PRO A C 1
ATOM 1386 O O . PRO A 1 200 ? 0.834 -3.232 10.309 1.00 94.50 200 PRO A O 1
ATOM 1389 N N . GLY A 1 201 ? 2.071 -4.644 11.526 1.00 92.69 201 GLY A N 1
ATOM 1390 C CA . GLY A 1 201 ? 1.061 -5.695 11.570 1.00 92.69 201 GLY A CA 1
ATOM 1391 C C . GLY A 1 201 ? -0.153 -5.348 12.442 1.00 92.69 201 GLY A C 1
ATOM 1392 O O . GLY A 1 201 ? -0.242 -4.292 13.069 1.00 92.69 201 GLY A O 1
ATOM 1393 N N . GLU A 1 202 ? -1.097 -6.287 12.524 1.00 94.56 202 GLU A N 1
ATOM 1394 C CA . GLU A 1 202 ? -2.322 -6.120 13.312 1.00 94.56 202 GLU A CA 1
ATOM 1395 C C . GLU A 1 202 ? -2.030 -5.966 14.817 1.00 94.56 202 GLU A C 1
ATOM 1397 O O . GLU A 1 202 ? -1.291 -6.752 15.424 1.00 94.56 202 GLU A O 1
ATOM 1402 N N . VAL A 1 203 ? -2.660 -4.963 15.436 1.00 96.00 203 VAL A N 1
ATOM 1403 C CA . VAL A 1 203 ? -2.669 -4.777 16.892 1.00 96.00 203 VAL A CA 1
ATOM 1404 C C . VAL A 1 203 ? -3.540 -5.853 17.529 1.00 96.00 203 VAL A C 1
ATOM 1406 O O . VAL A 1 203 ? -4.674 -6.088 17.121 1.00 96.00 203 VAL A O 1
ATOM 1409 N N . THR A 1 204 ? -3.034 -6.499 18.578 1.00 94.00 204 THR A N 1
ATOM 1410 C CA . THR A 1 204 ? -3.727 -7.636 19.196 1.00 94.00 204 THR A CA 1
ATOM 1411 C C . THR A 1 204 ? -4.099 -7.370 20.648 1.00 94.00 204 THR A C 1
ATOM 1413 O O . THR A 1 204 ? -3.646 -6.419 21.280 1.00 94.00 204 THR A O 1
ATOM 1416 N N . MET A 1 205 ? -4.940 -8.251 21.199 1.00 94.19 205 MET A N 1
ATOM 1417 C CA . MET A 1 205 ? -5.299 -8.259 22.621 1.00 94.19 205 MET A CA 1
ATOM 1418 C C . MET A 1 205 ? -5.922 -6.947 23.124 1.00 94.19 205 MET A C 1
ATOM 1420 O O . MET A 1 205 ? -5.714 -6.582 24.278 1.00 94.19 205 MET A O 1
ATOM 1424 N N . LEU A 1 206 ? -6.726 -6.272 22.295 1.00 95.62 206 LEU A N 1
ATOM 1425 C CA . LEU A 1 206 ? -7.530 -5.138 22.746 1.00 95.62 206 LEU A CA 1
ATOM 1426 C C . LEU A 1 206 ? -8.465 -5.574 23.884 1.00 95.62 206 LEU A C 1
ATOM 1428 O O . LEU A 1 206 ? -9.308 -6.464 23.733 1.00 95.62 206 LEU A O 1
ATOM 1432 N N . THR A 1 207 ? -8.333 -4.920 25.030 1.00 96.94 207 THR A N 1
ATOM 1433 C CA . THR A 1 207 ? -9.186 -5.096 26.200 1.00 96.94 207 THR A CA 1
ATOM 1434 C C . THR A 1 207 ? -9.848 -3.779 26.565 1.00 96.94 207 THR A C 1
ATOM 1436 O O . THR A 1 207 ? -9.264 -2.709 26.421 1.00 96.94 207 THR A O 1
ATOM 1439 N N . LEU A 1 208 ? -11.091 -3.866 27.037 1.00 95.81 208 LEU A N 1
ATOM 1440 C CA . LEU A 1 208 ? -11.856 -2.710 27.482 1.00 95.81 208 LEU A CA 1
ATOM 1441 C C . LEU A 1 208 ? -12.164 -2.821 28.967 1.00 95.81 208 LEU A C 1
ATOM 1443 O O . LEU A 1 208 ? -12.756 -3.802 29.430 1.00 95.81 208 LEU A O 1
ATOM 1447 N N . GLN A 1 209 ? -11.819 -1.775 29.706 1.00 95.56 209 GLN A N 1
ATOM 1448 C CA . GLN A 1 209 ? -12.099 -1.650 31.127 1.00 95.56 209 GLN A CA 1
ATOM 1449 C C . GLN A 1 209 ? -13.007 -0.451 31.375 1.00 95.56 209 GLN A C 1
ATOM 1451 O O . GLN A 1 209 ? -12.729 0.675 30.971 1.00 95.56 209 GLN A O 1
ATOM 1456 N N . LYS A 1 210 ? -14.116 -0.678 32.080 1.00 91.38 210 LYS A N 1
ATOM 1457 C CA . LYS A 1 210 ? -15.037 0.403 32.434 1.00 91.38 210 LYS A CA 1
ATOM 1458 C C . LYS A 1 210 ? -14.532 1.172 33.658 1.00 91.38 210 LYS A C 1
ATOM 1460 O O . LYS A 1 210 ? -14.560 0.648 34.773 1.00 91.38 210 LYS A O 1
ATOM 1465 N N . GLY A 1 211 ? -14.195 2.443 33.464 1.00 85.00 211 GLY A N 1
ATOM 1466 C CA . GLY A 1 211 ? -13.771 3.396 34.490 1.00 85.00 211 GLY A CA 1
ATOM 1467 C C . GLY A 1 211 ? -14.866 4.403 34.848 1.00 85.00 211 GLY A C 1
ATOM 1468 O O . GLY A 1 211 ? -14.772 5.588 34.551 1.00 85.00 211 GLY A O 1
ATOM 1469 N N . GLY A 1 212 ? -15.948 3.966 35.497 1.00 86.62 212 GLY A N 1
ATOM 1470 C CA . GLY A 1 212 ? -17.058 4.870 35.827 1.00 86.62 212 GLY A CA 1
ATOM 1471 C C . GLY A 1 212 ? -17.827 5.328 34.580 1.00 86.62 212 GLY A C 1
ATOM 1472 O O . GLY A 1 212 ? -18.695 4.584 34.115 1.00 86.62 212 GLY A O 1
ATOM 1473 N N . VAL A 1 213 ? -17.539 6.543 34.091 1.00 89.12 213 VAL A N 1
ATOM 1474 C CA . VAL A 1 213 ? -18.106 7.122 32.850 1.00 89.12 213 VAL A CA 1
ATOM 1475 C C . VAL A 1 213 ? -17.133 7.094 31.671 1.00 89.12 213 VAL A C 1
ATOM 1477 O O . VAL A 1 213 ? -17.489 7.579 30.610 1.00 89.12 213 VAL A O 1
ATOM 1480 N N . THR A 1 214 ? -15.935 6.539 31.844 1.00 93.31 214 THR A N 1
ATOM 1481 C CA . THR A 1 214 ? -14.957 6.378 30.764 1.00 93.31 214 THR A CA 1
ATOM 1482 C C . THR A 1 214 ? -14.770 4.903 30.420 1.00 93.31 214 THR A C 1
ATOM 1484 O O . THR A 1 214 ? -15.067 4.013 31.235 1.00 93.31 214 THR A O 1
ATOM 1487 N N . ALA A 1 215 ? -14.253 4.640 29.225 1.00 94.88 215 ALA A N 1
ATOM 1488 C CA . ALA A 1 215 ? -13.685 3.356 28.845 1.00 94.88 215 ALA A CA 1
ATOM 1489 C C . ALA A 1 215 ? -12.167 3.510 28.708 1.00 94.88 215 ALA A C 1
ATOM 1491 O O . ALA A 1 215 ? -11.695 4.414 28.029 1.00 94.88 215 ALA A O 1
ATOM 1492 N N . THR A 1 216 ? -11.412 2.643 29.375 1.00 96.25 216 THR A N 1
ATOM 1493 C CA . THR A 1 216 ? -9.973 2.490 29.149 1.00 96.25 216 THR A CA 1
ATOM 1494 C C . THR A 1 216 ? -9.776 1.341 28.175 1.00 96.25 216 THR A C 1
ATOM 1496 O O . THR A 1 216 ? -10.344 0.262 28.374 1.00 96.25 216 THR A O 1
ATOM 1499 N N . LEU A 1 217 ? -9.023 1.604 27.118 1.00 97.50 217 LEU A N 1
ATOM 1500 C CA . LEU A 1 217 ? -8.635 0.659 26.089 1.00 97.50 217 LEU A CA 1
ATOM 1501 C C . LEU A 1 217 ? -7.170 0.319 26.337 1.00 97.50 217 LEU A C 1
ATOM 1503 O O . LEU A 1 217 ? -6.361 1.230 26.408 1.00 97.50 217 LEU A O 1
ATOM 1507 N N . ASP A 1 218 ? -6.838 -0.961 26.459 1.00 97.50 218 ASP A N 1
ATOM 1508 C CA . ASP A 1 218 ? -5.451 -1.429 26.550 1.00 97.50 218 ASP A CA 1
ATOM 1509 C C . ASP A 1 218 ? -5.219 -2.488 25.470 1.00 97.50 218 ASP A C 1
ATOM 1511 O O . ASP A 1 218 ? -6.077 -3.356 25.282 1.00 97.50 218 ASP A O 1
ATOM 1515 N N . TRP A 1 219 ? -4.076 -2.466 24.787 1.00 97.69 219 TRP A N 1
ATOM 1516 C CA . TRP A 1 219 ? -3.741 -3.431 23.731 1.00 97.69 219 TRP A CA 1
ATOM 1517 C C . TRP A 1 219 ? -2.282 -3.895 23.808 1.00 97.69 219 TRP A C 1
ATOM 1519 O O . TRP A 1 219 ? -1.522 -3.508 24.695 1.00 97.69 219 TRP A O 1
ATOM 1529 N N . ALA A 1 220 ? -1.889 -4.784 22.897 1.00 97.31 220 ALA A N 1
ATOM 1530 C CA . ALA A 1 220 ? -0.512 -5.222 22.732 1.00 97.31 220 ALA A CA 1
ATOM 1531 C C . ALA A 1 220 ? 0.050 -4.785 21.380 1.00 97.31 220 ALA A C 1
ATOM 1533 O O . ALA A 1 220 ? -0.660 -4.784 20.374 1.00 97.31 220 ALA A O 1
ATOM 1534 N N . SER A 1 221 ? 1.345 -4.464 21.374 1.00 96.00 221 SER A N 1
ATOM 1535 C CA . SER A 1 221 ? 2.093 -4.171 20.149 1.00 96.00 221 SER A CA 1
ATOM 1536 C C . SER A 1 221 ? 1.989 -5.331 19.139 1.00 96.00 221 SER A C 1
ATOM 1538 O O . SER A 1 221 ? 1.919 -6.495 19.567 1.00 96.00 221 SER A O 1
ATOM 1540 N N . PRO A 1 222 ? 1.968 -5.048 17.822 1.00 95.94 222 PRO A N 1
ATOM 1541 C CA . PRO A 1 222 ? 1.975 -6.073 16.785 1.00 95.94 222 PRO A CA 1
ATOM 1542 C C . PRO A 1 222 ? 3.153 -7.043 16.916 1.00 95.94 222 PRO A C 1
ATOM 1544 O O . PRO A 1 222 ? 4.253 -6.674 17.327 1.00 95.94 222 PRO A O 1
ATOM 1547 N N . ALA A 1 223 ? 2.940 -8.299 16.515 1.00 93.88 223 ALA A N 1
ATOM 1548 C CA . ALA A 1 223 ? 4.017 -9.293 16.467 1.00 93.88 223 ALA A CA 1
ATOM 1549 C C . ALA A 1 223 ? 5.088 -8.943 15.416 1.00 93.88 223 ALA A C 1
ATOM 1551 O O . ALA A 1 223 ? 6.264 -9.238 15.624 1.00 93.88 223 ALA A O 1
ATOM 1552 N N . SER A 1 224 ? 4.666 -8.289 14.332 1.00 92.00 224 SER A N 1
ATOM 1553 C CA . SER A 1 224 ? 5.518 -7.724 13.287 1.00 92.00 224 SER A CA 1
ATOM 1554 C C . SER A 1 224 ? 5.360 -6.203 13.324 1.00 92.00 224 SER A C 1
ATOM 1556 O O . SER A 1 224 ? 4.401 -5.689 12.754 1.00 92.00 224 SER A O 1
ATOM 1558 N N . PRO A 1 225 ? 6.207 -5.471 14.065 1.00 92.56 225 PRO A N 1
ATOM 1559 C CA . PRO A 1 225 ? 6.041 -4.030 14.230 1.00 92.56 225 PRO A CA 1
ATOM 1560 C C . PRO A 1 225 ? 6.453 -3.235 12.986 1.00 92.56 225 PRO A C 1
ATOM 1562 O O . PRO A 1 225 ? 5.989 -2.117 12.830 1.00 92.56 225 PRO A O 1
ATOM 1565 N N . GLY A 1 226 ? 7.325 -3.772 12.128 1.00 91.06 226 GLY A N 1
ATOM 1566 C CA . GLY A 1 226 ? 7.790 -3.067 10.926 1.00 91.06 226 GLY A CA 1
ATOM 1567 C C . GLY A 1 226 ? 8.644 -1.822 11.198 1.00 91.06 226 GLY A C 1
ATOM 1568 O O . GLY A 1 226 ? 9.025 -1.109 10.283 1.00 91.06 226 GLY A O 1
ATOM 1569 N N . ALA A 1 227 ? 8.930 -1.526 12.466 1.00 94.31 227 ALA A N 1
ATOM 1570 C CA . ALA A 1 227 ? 9.794 -0.440 12.896 1.00 94.31 227 ALA A CA 1
ATOM 1571 C C . ALA A 1 227 ? 10.242 -0.648 14.349 1.00 94.31 227 ALA A C 1
ATOM 1573 O O . ALA A 1 227 ? 9.669 -1.431 15.115 1.00 94.31 227 ALA A O 1
ATOM 1574 N N . THR A 1 228 ? 11.257 0.107 14.760 1.00 93.75 228 THR A N 1
ATOM 1575 C CA . THR A 1 228 ? 11.719 0.189 16.153 1.00 93.75 228 THR A CA 1
ATOM 1576 C C . THR A 1 228 ? 10.807 1.025 17.049 1.00 93.75 228 THR A C 1
ATOM 1578 O O . THR A 1 228 ? 10.826 0.846 18.269 1.00 93.75 228 THR A O 1
ATOM 1581 N N . SER A 1 229 ? 10.026 1.936 16.465 1.00 93.38 229 SER A N 1
ATOM 1582 C CA . SER A 1 229 ? 9.106 2.834 17.166 1.00 93.38 229 SER A CA 1
ATOM 1583 C C . SER A 1 229 ? 7.755 2.842 16.463 1.00 93.38 229 SER A C 1
ATOM 1585 O O . SER A 1 229 ? 7.701 2.834 15.238 1.00 93.38 229 SER A O 1
ATOM 1587 N N . LEU A 1 230 ? 6.678 2.859 17.248 1.00 96.62 230 LEU A N 1
ATOM 1588 C CA . LEU A 1 230 ? 5.305 2.855 16.754 1.00 96.62 230 LEU A CA 1
ATOM 1589 C C . LEU A 1 230 ? 4.500 3.971 17.405 1.00 96.62 230 LEU A C 1
ATOM 1591 O O . LEU A 1 230 ? 4.675 4.248 18.593 1.00 96.62 230 LEU A O 1
ATOM 1595 N N . ASN A 1 231 ? 3.581 4.529 16.628 1.00 96.00 231 ASN A N 1
ATOM 1596 C CA . ASN A 1 231 ? 2.442 5.284 17.126 1.00 96.00 231 ASN A CA 1
ATOM 1597 C C . ASN A 1 231 ? 1.173 4.435 16.987 1.00 96.00 231 ASN A C 1
ATOM 1599 O O . ASN A 1 231 ? 1.134 3.493 16.197 1.00 96.00 231 ASN A O 1
ATOM 1603 N N . TYR A 1 232 ? 0.122 4.771 17.723 1.00 96.12 232 TYR A N 1
ATOM 1604 C CA . TYR A 1 232 ? -1.157 4.075 17.665 1.00 96.12 232 TYR A CA 1
ATOM 1605 C C . TYR A 1 232 ? -2.300 5.053 17.445 1.00 96.12 232 TYR A C 1
ATOM 1607 O O . TYR A 1 232 ? -2.351 6.136 18.027 1.00 96.12 232 TYR A O 1
ATOM 1615 N N . GLU A 1 233 ? -3.250 4.627 16.623 1.00 94.94 233 GLU A N 1
ATOM 1616 C CA . GLU A 1 233 ? -4.511 5.324 16.418 1.00 94.94 233 GLU A CA 1
ATOM 1617 C C . GLU A 1 233 ? -5.660 4.463 16.917 1.00 94.94 233 GLU A C 1
ATOM 1619 O O . GLU A 1 233 ? -5.769 3.283 16.571 1.00 94.94 233 GLU A O 1
ATOM 1624 N N . ALA A 1 234 ? -6.542 5.079 17.700 1.00 94.94 234 ALA A N 1
ATOM 1625 C CA . ALA A 1 234 ? -7.750 4.457 18.205 1.00 94.94 234 ALA A CA 1
ATOM 1626 C C . ALA A 1 234 ? -8.980 5.070 17.526 1.00 94.94 234 ALA A C 1
ATOM 1628 O O . ALA A 1 234 ? -9.278 6.256 17.675 1.00 94.94 234 ALA A O 1
ATOM 1629 N N . LEU A 1 235 ? -9.715 4.241 16.793 1.00 95.56 235 LEU A N 1
ATOM 1630 C CA . LEU A 1 235 ? -10.947 4.611 16.108 1.00 95.56 235 LEU A CA 1
ATOM 1631 C C . LEU A 1 235 ? -12.141 4.117 16.912 1.00 95.56 235 LEU A C 1
ATOM 1633 O O . LEU A 1 235 ? -12.181 2.962 17.341 1.00 95.56 235 LEU A O 1
ATOM 1637 N N . ARG A 1 236 ? -13.145 4.974 17.060 1.00 95.62 236 ARG A N 1
ATOM 1638 C CA . ARG A 1 236 ? -14.443 4.648 17.645 1.00 95.62 236 ARG A CA 1
ATOM 1639 C C . ARG A 1 236 ? -15.531 4.738 16.587 1.00 95.62 236 ARG A C 1
ATOM 1641 O O . ARG A 1 236 ? -15.596 5.737 15.886 1.00 95.62 236 ARG A O 1
ATOM 1648 N N . SER A 1 237 ? -16.442 3.773 16.545 1.00 95.69 237 SER A N 1
ATOM 1649 C CA . SER A 1 237 ? -17.683 3.875 15.769 1.00 95.69 237 SER A CA 1
ATOM 1650 C C . SER A 1 237 ? -18.905 3.507 16.609 1.00 95.69 237 SER A C 1
ATOM 1652 O O . SER A 1 237 ? -18.804 2.832 17.636 1.00 95.69 237 SER A O 1
ATOM 1654 N N . GLY A 1 238 ? -20.071 4.007 16.202 1.00 95.12 238 GLY A N 1
ATOM 1655 C CA . GLY A 1 238 ? -21.368 3.512 16.668 1.00 95.12 238 GLY A CA 1
ATOM 1656 C C . GLY A 1 238 ? -21.939 2.403 15.776 1.00 95.12 238 GLY A C 1
ATOM 1657 O O . GLY A 1 238 ? -22.856 1.698 16.211 1.00 95.12 238 GLY A O 1
ATOM 1658 N N . ASP A 1 239 ? -21.405 2.251 14.562 1.00 92.38 239 ASP A N 1
ATOM 1659 C CA . ASP A 1 239 ? -21.769 1.223 13.592 1.00 92.38 239 ASP A CA 1
ATOM 1660 C C . ASP A 1 239 ? -20.627 0.191 13.460 1.00 92.38 239 ASP A C 1
ATOM 1662 O O . ASP A 1 239 ? -19.531 0.547 13.019 1.00 92.38 239 ASP A O 1
ATOM 1666 N N . PRO A 1 240 ? -20.848 -1.089 13.826 1.00 89.00 240 PRO A N 1
ATOM 1667 C CA . PRO A 1 240 ? -19.802 -2.113 13.786 1.00 89.00 240 PRO A CA 1
ATOM 1668 C C . PRO A 1 240 ? -19.266 -2.405 12.377 1.00 89.00 240 PRO A C 1
ATOM 1670 O O . PRO A 1 240 ? -18.206 -3.029 12.260 1.00 89.00 240 PRO A O 1
ATOM 1673 N N . ASP A 1 241 ? -19.985 -1.984 11.335 1.00 88.38 241 ASP A N 1
ATOM 1674 C CA . ASP A 1 241 ? -19.640 -2.237 9.938 1.00 88.38 241 ASP A CA 1
ATOM 1675 C C . ASP A 1 241 ? -19.084 -0.988 9.222 1.00 88.38 241 ASP A C 1
ATOM 1677 O O . ASP A 1 241 ? -18.626 -1.103 8.086 1.00 88.38 241 ASP A O 1
ATOM 1681 N N . ASP A 1 242 ? -19.059 0.187 9.871 1.00 91.06 242 ASP A N 1
ATOM 1682 C CA . ASP A 1 242 ? -18.555 1.438 9.282 1.00 91.06 242 ASP A CA 1
ATOM 1683 C C . ASP A 1 242 ? -17.536 2.143 10.189 1.00 91.06 242 ASP A C 1
ATOM 1685 O O . ASP A 1 242 ? -17.881 2.839 11.147 1.00 91.06 242 ASP A O 1
ATOM 1689 N N . PHE A 1 243 ? -16.260 1.996 9.828 1.00 93.62 243 PHE A N 1
ATOM 1690 C CA . PHE A 1 243 ? -15.130 2.730 10.407 1.00 93.62 243 PHE A CA 1
ATOM 1691 C C . PHE A 1 243 ? -14.535 3.763 9.437 1.00 93.62 243 PHE A C 1
ATOM 1693 O O . PHE A 1 243 ? -13.416 4.229 9.635 1.00 93.62 243 PHE A O 1
ATOM 1700 N N . VAL A 1 244 ? -15.264 4.111 8.373 1.00 92.44 244 VAL A N 1
ATOM 1701 C CA . VAL A 1 244 ? -14.814 5.046 7.334 1.00 92.44 244 VAL A CA 1
ATOM 1702 C C . VAL A 1 244 ? -15.564 6.369 7.435 1.00 92.44 244 VAL A C 1
ATOM 1704 O O . VAL A 1 244 ? -14.950 7.430 7.456 1.00 92.44 244 VAL A O 1
ATOM 1707 N N . SER A 1 245 ? -16.896 6.326 7.483 1.00 87.81 245 SER A N 1
ATOM 1708 C CA . SER A 1 245 ? -17.734 7.535 7.476 1.00 87.81 245 SER A CA 1
ATOM 1709 C C . SER A 1 245 ? -18.306 7.864 8.852 1.00 87.81 245 SER A C 1
ATOM 1711 O O . SER A 1 245 ? -18.528 9.035 9.159 1.00 87.81 245 SER A O 1
ATOM 1713 N N . ALA A 1 246 ? -18.552 6.845 9.675 1.00 80.50 246 ALA A N 1
ATOM 1714 C CA . ALA A 1 246 ? -19.114 6.980 11.018 1.00 80.50 246 ALA A CA 1
ATOM 1715 C C . ALA A 1 246 ? -18.063 6.947 12.144 1.00 80.50 246 ALA A C 1
ATOM 1717 O O . ALA A 1 246 ? -18.430 7.025 13.318 1.00 80.50 246 ALA A O 1
ATOM 1718 N N . SER A 1 247 ? -16.776 6.820 11.805 1.00 89.06 247 SER A N 1
ATOM 1719 C CA . SER A 1 247 ? -15.696 6.743 12.786 1.00 89.06 247 SER A CA 1
ATOM 1720 C C . SER A 1 247 ? -15.283 8.103 13.333 1.00 89.06 247 SER A C 1
ATOM 1722 O O . SER A 1 247 ? -15.194 9.089 12.602 1.00 89.06 247 SER A O 1
ATOM 1724 N N . GLU A 1 248 ? -14.894 8.114 14.600 1.00 93.88 248 GLU A N 1
ATOM 1725 C CA . GLU A 1 248 ? -14.253 9.236 15.267 1.00 93.88 248 GLU A CA 1
ATOM 1726 C C . GLU A 1 248 ? -12.905 8.800 15.846 1.00 93.88 248 GLU A C 1
ATOM 1728 O O . GLU A 1 248 ? -12.786 7.733 16.451 1.00 93.88 248 GLU A O 1
ATOM 1733 N N . CYS A 1 249 ? -11.889 9.639 15.668 1.00 93.19 249 CYS A N 1
ATOM 1734 C CA . CYS A 1 249 ? -10.558 9.405 16.211 1.00 93.19 249 CYS A CA 1
ATOM 1735 C C . CYS A 1 249 ? -10.498 9.801 17.682 1.00 93.19 249 CYS A C 1
ATOM 1737 O O . CYS A 1 249 ? -10.803 10.940 18.049 1.00 93.19 249 CYS A O 1
ATOM 1739 N N . LEU A 1 250 ? -10.074 8.866 18.525 1.00 93.81 250 LEU A N 1
ATOM 1740 C CA . LEU A 1 250 ? -9.817 9.127 19.931 1.00 93.81 250 LEU A CA 1
ATOM 1741 C C . LEU A 1 250 ? -8.419 9.727 20.058 1.00 93.81 250 LEU A C 1
ATOM 1743 O O . LEU A 1 250 ? -7.415 9.041 19.883 1.00 93.81 250 LEU A O 1
ATOM 1747 N N . GLY A 1 251 ? -8.362 11.028 20.338 1.00 86.31 251 GLY A N 1
ATOM 1748 C CA . GLY A 1 251 ? -7.092 11.717 20.534 1.00 86.31 251 GLY A CA 1
ATOM 1749 C C . GLY A 1 251 ? -6.321 11.139 21.719 1.00 86.31 251 GLY A C 1
ATOM 1750 O O . GLY A 1 251 ? -6.880 11.000 22.808 1.00 86.31 251 GLY A O 1
ATOM 1751 N N . ASP A 1 252 ? -5.039 10.861 21.505 1.00 86.69 252 ASP A N 1
ATOM 1752 C CA . ASP A 1 252 ? -4.122 10.390 22.536 1.00 86.69 252 ASP A CA 1
ATOM 1753 C C . ASP A 1 252 ? -3.124 11.480 22.938 1.00 86.69 252 ASP A C 1
ATO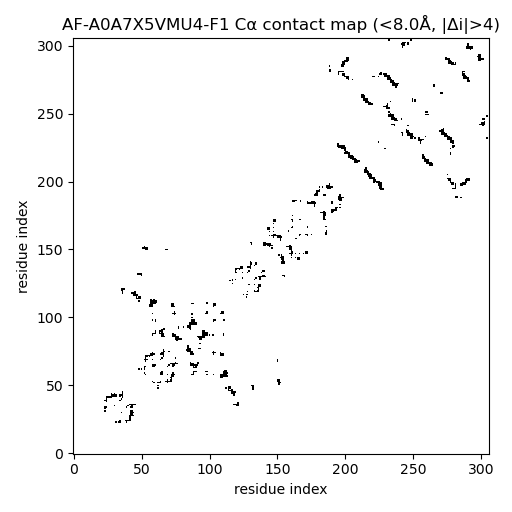M 1755 O O . ASP A 1 252 ? -2.651 12.256 22.104 1.00 86.69 252 ASP A O 1
ATOM 1759 N N . ALA A 1 253 ? -2.811 11.559 24.229 1.00 84.25 253 ALA A N 1
ATOM 1760 C CA . ALA A 1 253 ? -1.778 12.458 24.729 1.00 84.25 253 ALA A CA 1
ATOM 1761 C C . ALA A 1 253 ? -0.367 11.902 24.488 1.00 84.25 253 ALA A C 1
ATOM 1763 O O . ALA A 1 253 ? 0.572 12.696 24.381 1.00 84.25 253 ALA A O 1
ATOM 1764 N N . ASP A 1 254 ? -0.226 10.577 24.421 1.00 91.69 254 ASP A N 1
ATOM 1765 C CA . ASP A 1 254 ? 1.022 9.885 24.108 1.00 91.69 254 ASP A CA 1
ATOM 1766 C C . ASP A 1 254 ? 0.734 8.712 23.158 1.00 91.69 254 ASP A C 1
ATOM 1768 O O . ASP A 1 254 ? 0.528 7.587 23.606 1.00 91.69 254 ASP A O 1
ATOM 1772 N N . PRO A 1 255 ? 0.739 8.944 21.834 1.00 90.38 255 PRO A N 1
ATOM 1773 C CA . PRO A 1 255 ? 0.389 7.911 20.865 1.00 90.38 255 PRO A CA 1
ATOM 1774 C C . PRO A 1 255 ? 1.408 6.765 20.805 1.00 90.38 255 PRO A C 1
ATOM 1776 O O . PRO A 1 255 ? 1.199 5.838 20.035 1.00 90.38 255 PRO A O 1
ATOM 1779 N N . THR A 1 256 ? 2.509 6.809 21.565 1.00 94.06 256 THR A N 1
ATOM 1780 C CA . THR A 1 256 ? 3.516 5.735 21.595 1.00 94.06 256 THR A CA 1
ATOM 1781 C C . THR A 1 256 ? 3.209 4.659 22.636 1.00 94.06 256 THR A C 1
ATOM 1783 O O . THR A 1 256 ? 3.823 3.586 22.624 1.00 94.06 256 THR A O 1
ATOM 1786 N N . ASP A 1 257 ? 2.288 4.938 23.562 1.00 94.31 257 ASP A N 1
ATOM 1787 C CA . ASP A 1 257 ? 1.909 3.994 24.599 1.00 94.31 257 ASP A CA 1
ATOM 1788 C C . ASP A 1 257 ? 0.846 2.985 24.108 1.00 94.31 257 ASP A C 1
ATOM 1790 O O . ASP A 1 257 ? 0.458 2.956 22.942 1.00 94.31 257 ASP A O 1
ATOM 1794 N N . LEU A 1 258 ? 0.464 2.048 24.978 1.00 96.94 258 LEU A N 1
ATOM 1795 C CA . LEU A 1 258 ? -0.444 0.944 24.641 1.00 96.94 258 LEU A CA 1
ATOM 1796 C C . LEU A 1 258 ? -1.819 1.100 25.302 1.00 96.94 258 LEU A C 1
ATOM 1798 O O . LEU A 1 258 ? -2.466 0.094 25.624 1.00 96.94 258 LEU A O 1
ATOM 1802 N N . THR A 1 259 ? -2.231 2.335 25.594 1.00 96.50 259 THR A N 1
ATOM 1803 C CA . THR A 1 259 ? -3.488 2.613 26.285 1.00 96.50 259 THR A CA 1
ATOM 1804 C C . THR A 1 259 ? -4.153 3.884 25.768 1.00 96.50 259 THR A C 1
ATOM 1806 O O . THR A 1 259 ? -3.506 4.856 25.435 1.00 96.50 259 THR A O 1
ATOM 1809 N N . ASN A 1 260 ? -5.481 3.916 25.731 1.00 96.00 260 ASN A N 1
ATOM 1810 C CA . ASN A 1 260 ? -6.226 5.135 25.418 1.00 96.00 260 ASN A CA 1
ATOM 1811 C C . ASN A 1 260 ? -7.478 5.209 26.293 1.00 96.00 260 ASN A C 1
ATOM 1813 O O . ASN A 1 260 ? -7.958 4.207 26.836 1.00 96.00 260 ASN A O 1
ATOM 1817 N N . ILE A 1 261 ? -8.017 6.409 26.471 1.00 94.94 261 ILE A N 1
ATOM 1818 C CA . ILE A 1 261 ? -9.200 6.649 27.287 1.00 94.94 261 ILE A CA 1
ATOM 1819 C C . ILE A 1 261 ? -10.261 7.321 26.429 1.00 94.94 261 ILE A C 1
ATOM 1821 O O . ILE A 1 261 ? -10.128 8.484 26.059 1.00 94.94 261 ILE A O 1
ATOM 1825 N N . ASP A 1 262 ? -11.380 6.628 26.234 1.00 95.75 262 ASP A N 1
ATOM 1826 C CA . ASP A 1 262 ? -12.595 7.233 25.705 1.00 95.75 262 ASP A CA 1
ATOM 1827 C C . ASP A 1 262 ? -13.418 7.838 26.862 1.00 95.75 262 ASP A C 1
ATOM 1829 O O . ASP A 1 262 ? -13.907 7.100 27.733 1.00 95.75 262 ASP A O 1
ATOM 1833 N N . PRO A 1 263 ? -13.577 9.174 26.924 1.00 94.12 263 PRO A N 1
ATOM 1834 C CA . PRO A 1 263 ? -14.356 9.822 27.969 1.00 94.12 263 PRO A CA 1
ATOM 1835 C C . PRO A 1 263 ? -15.868 9.794 27.713 1.00 94.12 263 PRO A C 1
ATOM 1837 O O . PRO A 1 263 ? -16.632 10.240 28.576 1.00 94.12 263 PRO A O 1
ATOM 1840 N N . GLU A 1 264 ? -16.319 9.346 26.542 1.00 93.94 264 GLU A N 1
ATOM 1841 C CA . GLU A 1 264 ? -17.728 9.383 26.183 1.00 93.94 264 GLU A CA 1
ATOM 1842 C C . GLU A 1 264 ? -18.500 8.142 26.611 1.00 93.94 264 GLU A C 1
ATOM 1844 O O . GLU A 1 264 ? -18.002 7.021 26.700 1.00 93.94 264 GLU A O 1
ATOM 1849 N N . VAL A 1 265 ? -19.792 8.361 26.844 1.00 91.62 265 VAL A N 1
ATOM 1850 C CA . VAL A 1 265 ? -20.734 7.309 27.203 1.00 91.62 265 VAL A CA 1
ATOM 1851 C C . VAL A 1 265 ? -21.702 7.123 26.039 1.00 91.62 265 VAL A C 1
ATOM 1853 O O . VAL A 1 265 ? -22.394 8.085 25.692 1.00 91.62 265 VAL A O 1
ATOM 1856 N N . PRO A 1 266 ? -21.825 5.907 25.475 1.00 92.75 266 PRO A N 1
ATOM 1857 C CA . PRO A 1 266 ? -22.785 5.655 24.413 1.00 92.75 266 PRO A CA 1
ATOM 1858 C C . PRO A 1 266 ? -24.214 5.891 24.913 1.00 92.75 266 PRO A C 1
ATOM 1860 O O . PRO A 1 266 ? -24.540 5.692 26.092 1.00 92.75 266 PRO A O 1
ATOM 1863 N N . ALA A 1 267 ? -25.098 6.302 24.005 1.00 92.25 267 ALA A N 1
ATOM 1864 C CA . ALA A 1 267 ? -26.507 6.496 24.319 1.00 92.25 267 ALA A CA 1
ATOM 1865 C C . ALA A 1 267 ? -27.146 5.200 24.855 1.00 92.25 267 ALA A C 1
ATOM 1867 O O . ALA A 1 267 ? -26.727 4.083 24.539 1.00 92.25 267 ALA A O 1
ATOM 1868 N N . LEU A 1 268 ? -28.200 5.333 25.664 1.00 92.94 268 LEU A N 1
ATOM 1869 C CA . LEU A 1 268 ? -28.882 4.177 26.250 1.00 92.94 268 LEU A CA 1
ATOM 1870 C C . LEU A 1 268 ? -29.345 3.189 25.167 1.00 92.94 268 LEU A C 1
ATOM 1872 O O . LEU A 1 268 ? -30.085 3.558 24.260 1.00 92.94 268 LEU A O 1
ATOM 1876 N N . GLY A 1 269 ? -28.941 1.924 25.308 1.00 94.00 269 GLY A N 1
ATOM 1877 C CA . GLY A 1 269 ? -29.268 0.855 24.358 1.00 94.00 269 GLY A CA 1
ATOM 1878 C C . GLY A 1 269 ? -28.342 0.773 23.141 1.00 94.00 269 GLY A C 1
ATOM 1879 O O . GLY A 1 269 ? -28.554 -0.094 22.301 1.00 94.00 269 GLY A O 1
ATOM 1880 N N . THR A 1 270 ? -27.325 1.630 23.062 1.00 94.19 270 THR A N 1
ATOM 1881 C CA . THR A 1 270 ? -26.270 1.588 22.041 1.00 94.19 270 THR A CA 1
ATOM 1882 C C . THR A 1 270 ? -24.939 1.173 22.665 1.00 94.19 270 THR A C 1
ATOM 1884 O O . THR A 1 270 ? -24.810 1.099 23.892 1.00 94.19 270 THR A O 1
ATOM 1887 N N . LEU A 1 271 ? -23.957 0.873 21.823 1.00 93.38 271 LEU A N 1
ATOM 1888 C CA . LEU A 1 271 ? -22.584 0.602 22.226 1.00 93.38 271 LEU A CA 1
ATOM 1889 C C . LEU A 1 271 ? -21.639 1.254 21.222 1.00 93.38 271 LEU A C 1
ATOM 1891 O O . LEU A 1 271 ? -22.015 1.433 20.066 1.00 93.38 271 LEU A O 1
ATOM 1895 N N . TYR A 1 272 ? -20.434 1.572 21.676 1.00 95.19 272 TYR A N 1
ATOM 1896 C CA . TYR A 1 272 ? -19.334 1.936 20.798 1.00 95.19 272 TYR A CA 1
ATOM 1897 C C . TYR A 1 272 ? -18.503 0.701 20.460 1.00 95.19 272 TYR A C 1
ATOM 1899 O O . TYR A 1 272 ? -18.359 -0.206 21.287 1.00 95.19 272 TYR A O 1
ATOM 1907 N N . GLN A 1 273 ? -17.986 0.666 19.240 1.00 94.44 273 GLN A N 1
ATOM 1908 C CA . GLN A 1 273 ? -17.000 -0.297 18.777 1.00 94.44 273 GLN A CA 1
ATOM 1909 C C . GLN A 1 273 ? -15.670 0.417 18.580 1.00 94.44 273 GLN A C 1
ATOM 1911 O O . GLN A 1 273 ? -15.645 1.607 18.271 1.00 94.44 273 GLN A O 1
ATOM 1916 N N . TYR A 1 274 ? -14.579 -0.319 18.766 1.00 95.19 274 TYR A N 1
ATOM 1917 C CA . TYR A 1 274 ? -13.241 0.245 18.732 1.00 95.19 274 TYR A CA 1
ATOM 1918 C C . TYR A 1 274 ? -12.331 -0.617 17.876 1.00 95.19 274 TYR A C 1
ATOM 1920 O O . TYR A 1 274 ? -12.368 -1.843 17.993 1.00 95.19 274 TYR A O 1
ATOM 1928 N N . LEU A 1 275 ? -11.514 0.035 17.059 1.00 95.06 275 LEU A N 1
ATOM 1929 C CA . LEU A 1 275 ? -10.426 -0.583 16.315 1.00 95.06 275 LEU A CA 1
ATOM 1930 C C . LEU A 1 275 ? -9.164 0.232 16.538 1.00 95.06 275 LEU A C 1
ATOM 1932 O O . LEU A 1 275 ? -9.218 1.460 16.582 1.00 95.06 275 LEU A O 1
ATOM 1936 N N . ILE A 1 276 ? -8.048 -0.468 16.700 1.00 95.69 276 ILE A N 1
ATOM 1937 C CA . ILE A 1 276 ? -6.736 0.130 16.916 1.00 95.69 276 ILE A CA 1
ATOM 1938 C C . 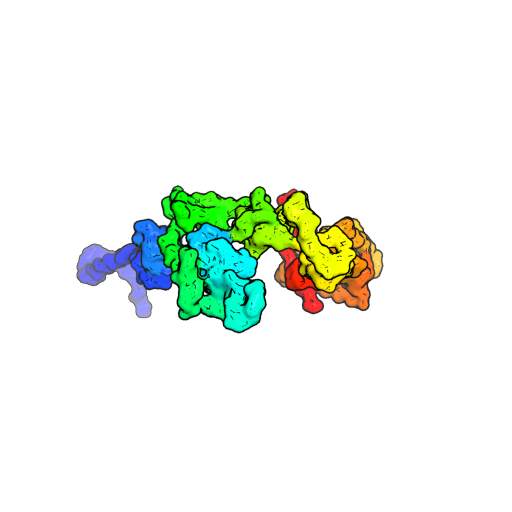ILE A 1 276 ? -5.840 -0.321 15.775 1.00 95.69 276 ILE A C 1
ATOM 1940 O O . ILE A 1 276 ? -5.875 -1.494 15.400 1.00 95.69 276 ILE A O 1
ATOM 1944 N N . ARG A 1 277 ? -5.015 0.584 15.263 1.00 95.56 277 ARG A N 1
ATOM 1945 C CA . ARG A 1 277 ? -3.908 0.235 14.371 1.00 95.56 277 ARG A CA 1
ATOM 1946 C C . ARG A 1 277 ? -2.620 0.881 14.843 1.00 95.56 277 ARG A C 1
ATOM 1948 O O . ARG A 1 277 ? -2.647 1.915 15.509 1.00 95.56 277 ARG A O 1
ATOM 1955 N N . ALA A 1 278 ? -1.513 0.250 14.487 1.00 96.94 278 ALA A N 1
ATOM 1956 C CA . ALA A 1 278 ? -0.188 0.816 14.649 1.00 96.94 278 ALA A CA 1
ATOM 1957 C C . ALA A 1 278 ? 0.193 1.626 13.402 1.00 96.94 278 ALA A C 1
ATOM 1959 O O . ALA A 1 278 ? -0.253 1.324 12.295 1.00 96.94 278 ALA A O 1
ATOM 1960 N N . LEU A 1 279 ? 1.026 2.636 13.598 1.00 95.50 279 LEU A N 1
ATOM 1961 C CA . LEU A 1 279 ? 1.630 3.468 12.572 1.00 95.50 279 LEU A CA 1
ATOM 1962 C C . LEU A 1 279 ? 3.140 3.520 12.789 1.00 95.50 279 LEU A C 1
ATOM 1964 O O . LEU A 1 279 ? 3.601 3.497 13.934 1.00 95.50 279 LEU A O 1
ATOM 1968 N N . ASN A 1 280 ? 3.894 3.674 11.713 1.00 95.12 280 ASN A N 1
ATOM 1969 C CA . ASN A 1 280 ? 5.311 4.013 11.758 1.00 95.12 280 ASN A CA 1
ATOM 1970 C C . ASN A 1 280 ? 5.644 5.067 10.692 1.00 95.12 280 ASN A C 1
ATOM 1972 O O . ASN A 1 280 ? 4.750 5.641 10.071 1.00 95.12 280 ASN A O 1
ATOM 1976 N N . ASP A 1 281 ? 6.935 5.340 10.525 1.00 93.56 281 ASP A N 1
ATOM 1977 C CA . ASP A 1 281 ? 7.422 6.397 9.643 1.00 93.56 281 ASP A CA 1
ATOM 1978 C C . ASP A 1 281 ? 7.630 5.933 8.186 1.00 93.56 281 ASP A C 1
ATOM 1980 O O . ASP A 1 281 ? 8.189 6.704 7.405 1.00 93.56 281 ASP A O 1
ATOM 1984 N N . CYS A 1 282 ? 7.174 4.731 7.786 1.00 89.56 282 CYS A N 1
ATOM 1985 C CA . CYS A 1 282 ? 7.233 4.341 6.373 1.00 89.56 282 CYS A CA 1
ATOM 1986 C C . CYS A 1 282 ? 6.469 5.382 5.523 1.00 89.56 282 CYS A C 1
ATOM 1988 O O . CYS A 1 282 ? 5.399 5.862 5.928 1.00 89.56 282 CYS A O 1
ATOM 1990 N N . PRO A 1 283 ? 6.963 5.726 4.326 1.00 82.94 283 PRO A N 1
ATOM 1991 C CA . PRO A 1 283 ? 6.346 6.724 3.468 1.00 82.94 283 PRO A CA 1
ATOM 1992 C C . PRO A 1 283 ? 4.938 6.317 3.007 1.00 82.94 283 PRO A C 1
ATOM 1994 O O . PRO A 1 283 ? 4.627 5.156 2.745 1.00 82.94 283 PRO A O 1
ATOM 1997 N N . GLY A 1 284 ? 4.060 7.313 2.870 1.00 83.94 284 GLY A N 1
ATOM 1998 C CA . GLY A 1 284 ? 2.717 7.118 2.323 1.00 83.94 284 GLY A CA 1
ATOM 1999 C C . GLY A 1 284 ? 1.840 6.183 3.163 1.00 83.94 284 GLY A C 1
ATOM 2000 O O . GLY A 1 284 ? 1.773 6.293 4.386 1.00 83.94 284 GLY A O 1
ATOM 2001 N N . THR A 1 285 ? 1.106 5.292 2.495 1.00 84.69 285 THR A N 1
ATOM 2002 C CA . THR A 1 285 ? 0.209 4.326 3.149 1.00 84.69 285 THR A CA 1
ATOM 2003 C C . THR A 1 285 ? 0.945 3.136 3.749 1.00 84.69 285 THR A C 1
ATOM 2005 O O . THR A 1 285 ? 0.379 2.491 4.629 1.00 84.69 285 THR A O 1
ATOM 2008 N N . ALA A 1 286 ? 2.197 2.883 3.353 1.00 84.19 286 ALA A N 1
ATOM 2009 C CA . ALA A 1 286 ? 3.020 1.835 3.951 1.00 84.19 286 ALA A CA 1
ATOM 2010 C C . ALA A 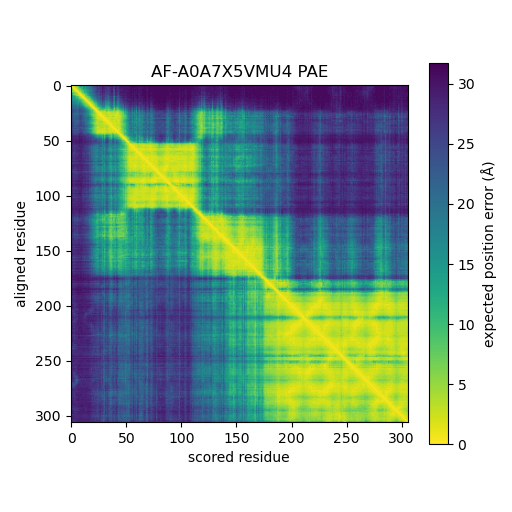1 286 ? 3.257 2.092 5.449 1.00 84.19 286 ALA A C 1
ATOM 2012 O O . ALA A 1 286 ? 3.401 1.149 6.217 1.00 84.19 286 ALA A O 1
ATOM 2013 N N . GLY A 1 287 ? 3.192 3.353 5.898 1.00 89.75 287 GLY A N 1
ATOM 2014 C CA . GLY A 1 287 ? 3.284 3.710 7.318 1.00 89.75 287 GLY A CA 1
ATOM 2015 C C . GLY A 1 287 ? 2.074 3.327 8.161 1.00 89.75 287 GLY A C 1
ATOM 2016 O O . GLY A 1 287 ? 2.078 3.498 9.380 1.00 89.75 287 GLY A O 1
ATOM 2017 N N . THR A 1 288 ? 1.005 2.840 7.529 1.00 92.25 288 THR A N 1
ATOM 2018 C CA . THR A 1 288 ? -0.286 2.611 8.173 1.00 92.25 288 THR A CA 1
ATOM 2019 C C . THR A 1 288 ? -0.576 1.125 8.310 1.00 92.25 288 THR A C 1
ATOM 2021 O O . THR A 1 288 ? -0.866 0.440 7.332 1.00 92.25 288 THR A O 1
ATOM 2024 N N . GLY A 1 289 ? -0.581 0.631 9.546 1.00 91.12 289 GLY A N 1
ATOM 2025 C CA . GLY A 1 289 ? -0.938 -0.750 9.836 1.00 91.12 289 GLY A CA 1
ATOM 2026 C C . GLY A 1 289 ? -2.425 -1.054 9.640 1.00 91.12 289 GLY A C 1
ATOM 2027 O O . GLY A 1 289 ? -3.294 -0.174 9.607 1.00 91.12 289 GLY A O 1
ATOM 2028 N N . THR A 1 290 ? -2.738 -2.343 9.543 1.00 91.44 290 THR A N 1
ATOM 2029 C CA . THR A 1 290 ? -4.119 -2.821 9.404 1.00 91.44 290 THR A CA 1
ATOM 2030 C C . THR A 1 290 ? -4.952 -2.586 10.673 1.00 91.44 290 THR A C 1
ATOM 2032 O O . THR A 1 290 ? -4.459 -2.717 11.792 1.00 91.44 290 THR A O 1
ATOM 2035 N N . ILE A 1 291 ? -6.250 -2.300 10.504 1.00 90.75 291 ILE A N 1
ATOM 2036 C CA . ILE A 1 291 ? -7.252 -2.292 11.592 1.00 90.75 291 ILE A CA 1
ATOM 2037 C C . ILE A 1 291 ? -7.889 -3.675 11.825 1.00 90.75 291 ILE A C 1
ATOM 2039 O O . ILE A 1 291 ? -8.913 -3.794 12.501 1.00 90.75 291 ILE A O 1
ATOM 2043 N N . GLY A 1 292 ? -7.304 -4.712 11.226 1.00 89.38 292 GLY A N 1
ATOM 2044 C CA . GLY A 1 292 ? -7.773 -6.087 11.285 1.00 89.38 292 GLY A CA 1
ATOM 2045 C C . GLY A 1 292 ? -8.684 -6.473 10.123 1.00 89.38 292 GLY A C 1
ATOM 2046 O O . GLY A 1 292 ? -9.085 -5.658 9.286 1.00 89.38 292 GLY A O 1
ATOM 2047 N N . SER A 1 293 ? -9.006 -7.762 10.077 1.00 87.31 293 SER A N 1
ATOM 2048 C CA . SER A 1 293 ? -9.860 -8.355 9.044 1.00 87.31 293 SER A CA 1
ATOM 2049 C C . SER A 1 293 ? -11.188 -8.843 9.616 1.00 87.31 293 SER A C 1
ATOM 2051 O O . SER A 1 293 ? -11.351 -9.052 10.821 1.00 87.31 293 SER A O 1
ATOM 2053 N N . ASP A 1 294 ? -12.186 -9.009 8.757 1.00 82.75 294 ASP A N 1
ATOM 2054 C CA . ASP A 1 294 ? -13.420 -9.692 9.124 1.00 82.75 294 ASP A CA 1
ATOM 2055 C C . ASP A 1 294 ? -13.248 -11.225 9.170 1.00 82.75 294 ASP A C 1
ATOM 2057 O O . ASP A 1 294 ? -12.171 -11.776 8.943 1.00 82.75 294 ASP A O 1
ATOM 2061 N N . SER A 1 295 ? -14.325 -11.954 9.479 1.00 86.56 295 SER A N 1
ATOM 2062 C CA . SER A 1 295 ? -14.287 -13.425 9.537 1.00 86.56 295 SER A CA 1
ATOM 2063 C C . SER A 1 295 ? -14.043 -14.107 8.184 1.00 86.56 295 SER A C 1
ATOM 2065 O O . SER A 1 295 ? -13.862 -15.323 8.145 1.00 86.56 295 SER A O 1
ATOM 2067 N N . GLY A 1 296 ? -14.112 -13.355 7.086 1.00 88.25 296 GLY A N 1
ATOM 2068 C CA . GLY A 1 296 ? -13.757 -13.785 5.739 1.00 88.25 296 GLY A CA 1
ATOM 2069 C C . GLY A 1 296 ? -12.309 -13.466 5.363 1.00 88.25 296 GLY A C 1
ATOM 2070 O O . GLY A 1 296 ? -11.947 -13.717 4.219 1.00 88.25 296 GLY A O 1
ATOM 2071 N N . ASN A 1 297 ? -11.497 -12.956 6.299 1.00 82.44 297 ASN A N 1
ATOM 2072 C CA . ASN A 1 297 ? -10.147 -12.434 6.062 1.00 82.44 297 ASN A CA 1
ATOM 2073 C C . ASN A 1 297 ? -10.109 -11.238 5.096 1.00 82.44 297 ASN A C 1
ATOM 2075 O O . ASN A 1 297 ? -9.082 -10.989 4.474 1.00 82.44 297 ASN A O 1
ATOM 2079 N N . VAL A 1 298 ? -11.210 -10.493 4.963 1.00 85.62 298 VAL A N 1
ATOM 2080 C CA . VAL A 1 298 ? -11.206 -9.234 4.213 1.00 85.62 298 VAL A CA 1
ATOM 2081 C C . VAL A 1 298 ? -10.788 -8.119 5.160 1.00 85.62 298 VAL A C 1
ATOM 2083 O O . VAL A 1 298 ? -11.399 -7.943 6.220 1.00 85.62 298 VAL A O 1
ATOM 2086 N N . GLN A 1 299 ? -9.748 -7.371 4.791 1.00 86.75 299 GLN A N 1
ATOM 2087 C CA . GLN A 1 299 ? -9.283 -6.233 5.574 1.00 86.75 299 GLN A CA 1
ATOM 2088 C C . GLN A 1 299 ? -10.396 -5.195 5.712 1.00 86.75 299 GLN A C 1
ATOM 2090 O O . GLN A 1 299 ? -11.084 -4.845 4.749 1.00 86.75 299 GLN A O 1
ATOM 2095 N N . ARG A 1 300 ? -10.587 -4.695 6.930 1.00 88.75 300 ARG A N 1
ATOM 2096 C CA . ARG A 1 300 ? -11.591 -3.670 7.192 1.00 88.75 300 ARG A CA 1
ATOM 2097 C C . ARG A 1 300 ? -11.066 -2.305 6.733 1.00 88.75 300 ARG A C 1
ATOM 2099 O O . ARG A 1 300 ? -9.930 -1.960 7.061 1.00 88.75 300 ARG A O 1
ATOM 2106 N N . PRO A 1 301 ? -11.868 -1.507 6.010 1.00 89.88 301 PRO A N 1
ATOM 2107 C CA . PRO A 1 301 ? -11.489 -0.144 5.672 1.00 89.88 301 PRO A CA 1
ATOM 2108 C C . PRO A 1 301 ? -11.684 0.779 6.881 1.00 89.88 301 PRO A C 1
ATOM 2110 O O . PRO A 1 301 ? -12.623 0.608 7.662 1.00 89.88 301 PRO A O 1
ATOM 2113 N N . ALA A 1 302 ? -10.820 1.784 7.010 1.00 89.25 302 ALA A N 1
ATOM 2114 C CA . ALA A 1 302 ? -10.923 2.804 8.046 1.00 89.25 302 ALA A CA 1
ATOM 2115 C C . ALA A 1 302 ? -10.516 4.187 7.544 1.00 89.25 302 ALA A C 1
ATOM 2117 O O . ALA A 1 302 ? -9.680 4.319 6.650 1.00 89.25 302 ALA A O 1
ATOM 2118 N N . ALA A 1 303 ? -11.088 5.217 8.163 1.00 88.94 303 ALA A N 1
ATOM 2119 C CA . ALA A 1 303 ? -10.615 6.583 8.011 1.00 88.94 303 ALA A CA 1
ATOM 2120 C C . ALA A 1 303 ? -9.215 6.759 8.617 1.00 88.94 303 ALA A C 1
ATOM 2122 O O . ALA A 1 303 ? -8.845 6.080 9.575 1.00 88.94 303 ALA A O 1
ATOM 2123 N N . ALA A 1 304 ? -8.458 7.712 8.072 1.00 85.44 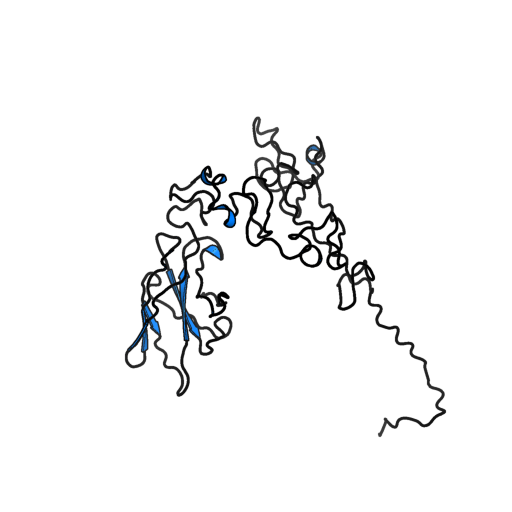304 ALA A N 1
ATOM 2124 C CA . ALA A 1 304 ? -7.232 8.185 8.699 1.00 85.44 304 ALA A CA 1
ATOM 2125 C C . ALA A 1 304 ? -7.531 9.237 9.767 1.00 85.44 304 ALA A C 1
ATOM 2127 O O . ALA A 1 304 ? -8.409 10.085 9.567 1.00 85.44 304 ALA A O 1
ATOM 2128 N N . CYS A 1 305 ? -6.794 9.194 10.878 1.00 84.81 305 CYS A N 1
ATOM 2129 C CA . CYS A 1 305 ? -6.847 10.270 11.850 1.00 84.81 305 CYS A CA 1
ATOM 2130 C C . CYS A 1 305 ? -5.975 11.449 11.386 1.00 84.81 305 CYS A C 1
ATOM 2132 O O . CYS A 1 305 ? -4.950 11.240 10.738 1.00 84.81 305 CYS A O 1
ATOM 2134 N N . PRO A 1 306 ? -6.431 12.691 11.617 1.00 74.00 306 PRO A N 1
ATOM 2135 C CA . PRO A 1 306 ? -5.716 13.896 11.206 1.00 74.00 306 PRO A CA 1
ATOM 2136 C C . PRO A 1 306 ? -4.521 14.241 12.101 1.00 74.00 306 PRO A C 1
ATOM 2138 O O . PRO A 1 306 ? -4.540 13.875 13.299 1.00 74.00 306 PRO A O 1
#

pLDDT: mean 79.17, std 15.13, range [33.03, 97.69]

Foldseek 3Di:
DDDDDDDDPDDPPPPVPPVPPPPCQPLPQDNDPVRFCVRRVSNQQPLQQQCFLEDPQEQELVNQRKCVLHVRAWDFDQDDDLVPGEMESQHDGRHYDYQVPPRRPPDSHHYYGPSPRDTAPPQAQDPSHAQLRHCRNRNHFDPADPALPPSGPRRNPPAGRLLDLSNQPPPVNCVADCQCPLNRHSQALDSNDSFARFAFEAWADWDWDDDPQKIKTFTDGGPRGRGNFKFKWKWKAQDPQDQAPRIDTQDDPGRRHGMGMGNHDDDPPTDMDMFMWIADDRPDCRRTYFSFADPVRHTRDHHDDD